Protein AF-A0A7X8QDV6-F1 (afdb_monomer)

pLDDT: mean 92.52, std 8.81, range [56.53, 98.62]

Mean predicted aligned error: 4.11 Å

Nearest PDB structures (foldseek):
  2qtr-assembly1_A  TM=9.132E-01  e=2.052E-20  Bacillus anthracis
  3e27-assembly1_B  TM=9.119E-01  e=2.186E-20  Bacillus anthracis
  1kaq-assembly1_D  TM=9.148E-01  e=1.995E-19  Bacillus subtilis
  5vir-assembly1_A-2  TM=9.221E-01  e=4.140E-18  Mycobacteroides abscessus ATCC 19977
  2h29-assembly1_B  TM=9.045E-01  e=2.834E-18  Staphylococcus aureus

Secondary structure (DSSP, 8-state):
--EEEEEEE--TT--HHHHHHHHHHHHHHT-SEEEEEE-SB-TTS----S--HHHHHHHHHHHHTT-TTEEE--TTTTS-SB--HHHHHHHHHHH-TT-EEEEEEETTTGGGGGGSTTHHHHHHH-EEEEEE-TTS-HHHHHHHHHHHHHHH---EEEEE-------HHHHHHHHHTT---BTTB-HHHHHHHHHHTTT--

Structure (mmCIF, N/CA/C/O backbone):
data_AF-A0A7X8QDV6-F1
#
_entry.id   AF-A0A7X8QDV6-F1
#
loop_
_atom_site.group_PDB
_atom_site.id
_atom_site.type_symbol
_atom_site.label_atom_id
_atom_site.label_alt_id
_atom_site.label_comp_id
_atom_site.label_asym_id
_atom_site.label_entity_id
_atom_site.label_seq_id
_atom_site.pdbx_PDB_ins_code
_atom_site.Cartn_x
_atom_site.Cartn_y
_atom_site.Cartn_z
_atom_site.occupancy
_atom_site.B_iso_or_equiv
_atom_site.auth_seq_id
_atom_site.auth_comp_id
_atom_site.auth_asym_id
_atom_site.auth_atom_id
_atom_site.pdbx_PDB_model_num
ATOM 1 N N . MET A 1 1 ? -1.354 -8.150 -21.649 1.00 67.75 1 MET A N 1
ATOM 2 C CA . MET A 1 1 ? -0.993 -8.719 -20.330 1.00 67.75 1 MET A CA 1
ATOM 3 C C . MET A 1 1 ? -1.771 -7.968 -19.269 1.00 67.75 1 MET A C 1
ATOM 5 O O . MET A 1 1 ? -1.999 -6.778 -19.462 1.00 67.75 1 MET A O 1
ATOM 9 N N . LYS A 1 2 ? -2.215 -8.651 -18.211 1.00 89.25 2 LYS A N 1
ATOM 10 C CA . LYS A 1 2 ? -2.949 -8.011 -17.113 1.00 89.25 2 LYS A CA 1
ATOM 11 C C . LYS A 1 2 ? -1.994 -7.138 -16.307 1.00 89.25 2 LYS A C 1
ATOM 13 O O . LYS A 1 2 ? -0.924 -7.622 -15.945 1.00 89.25 2 LYS A O 1
ATOM 18 N N . LYS A 1 3 ? -2.364 -5.885 -16.039 1.00 96.06 3 LYS A N 1
ATOM 19 C CA . LYS A 1 3 ? -1.608 -4.999 -15.143 1.00 96.06 3 LYS A CA 1
ATOM 20 C C . LYS A 1 3 ? -2.242 -5.018 -13.767 1.00 96.06 3 LYS A C 1
ATOM 22 O O . LYS A 1 3 ? -3.414 -4.669 -13.634 1.00 96.06 3 LYS A O 1
ATOM 27 N N . ILE A 1 4 ? -1.478 -5.426 -12.764 1.00 98.19 4 ILE A N 1
ATOM 28 C CA . ILE A 1 4 ? -1.972 -5.593 -11.400 1.00 98.19 4 ILE A CA 1
ATOM 29 C C . ILE A 1 4 ? -1.141 -4.718 -10.468 1.00 98.19 4 ILE A C 1
ATOM 31 O O . ILE A 1 4 ? 0.076 -4.873 -10.384 1.00 98.19 4 ILE A O 1
ATOM 35 N N . GLY A 1 5 ? -1.802 -3.803 -9.763 1.00 98.25 5 GLY A N 1
ATOM 36 C CA . GLY A 1 5 ? -1.183 -3.026 -8.694 1.00 98.25 5 GLY A CA 1
ATOM 37 C C . GLY A 1 5 ? -0.994 -3.870 -7.444 1.00 98.25 5 GLY A C 1
ATOM 38 O O . GLY A 1 5 ? -1.888 -4.621 -7.077 1.00 98.25 5 GLY A O 1
ATOM 39 N N . ILE A 1 6 ? 0.138 -3.727 -6.773 1.00 98.12 6 ILE A N 1
ATOM 40 C CA . ILE A 1 6 ? 0.402 -4.240 -5.434 1.00 98.12 6 ILE A CA 1
ATOM 41 C C . ILE A 1 6 ? 0.450 -3.029 -4.519 1.00 98.12 6 ILE A C 1
ATOM 43 O O . ILE A 1 6 ? 1.319 -2.175 -4.681 1.00 98.12 6 ILE A O 1
ATOM 47 N N . PHE A 1 7 ? -0.467 -2.963 -3.563 1.00 97.19 7 PHE A N 1
ATOM 48 C CA . PHE A 1 7 ? -0.490 -1.927 -2.548 1.00 97.19 7 PHE A CA 1
ATOM 49 C C . PHE A 1 7 ? -0.306 -2.564 -1.171 1.00 97.19 7 PHE A C 1
ATOM 51 O O . PHE A 1 7 ? -1.257 -3.004 -0.519 1.00 97.19 7 PHE A O 1
ATOM 58 N N . GLY A 1 8 ? 0.962 -2.677 -0.776 1.00 93.88 8 GLY A N 1
ATOM 59 C CA . GLY A 1 8 ? 1.360 -3.186 0.531 1.00 93.88 8 GLY A CA 1
ATOM 60 C C . GLY A 1 8 ? 1.293 -2.089 1.586 1.00 93.88 8 GLY A C 1
ATOM 61 O O . GLY A 1 8 ? 1.772 -0.976 1.367 1.00 93.88 8 GLY A O 1
ATOM 62 N N . GLY A 1 9 ? 0.722 -2.395 2.746 1.00 90.50 9 GLY A N 1
ATOM 63 C CA . GLY A 1 9 ? 0.600 -1.416 3.816 1.00 90.50 9 GLY A CA 1
ATOM 64 C C . GLY A 1 9 ? 0.237 -2.033 5.154 1.00 90.50 9 GLY A C 1
ATOM 65 O O . GLY A 1 9 ? -0.352 -3.105 5.237 1.00 90.50 9 GLY A O 1
ATOM 66 N N . SER A 1 10 ? 0.570 -1.325 6.232 1.00 89.75 10 SER A N 1
ATOM 67 C CA . SER A 1 10 ? 0.145 -1.738 7.570 1.00 89.75 10 SER A CA 1
ATOM 68 C C . SER A 1 10 ? -1.367 -1.577 7.745 1.00 89.75 10 SER A C 1
ATOM 70 O O . SER A 1 10 ? -1.959 -2.369 8.463 1.00 89.75 10 SER A O 1
ATOM 72 N N . PHE A 1 11 ? -1.993 -0.596 7.080 1.00 94.12 11 PHE A N 1
ATOM 73 C CA . PHE A 1 11 ? -3.447 -0.376 7.096 1.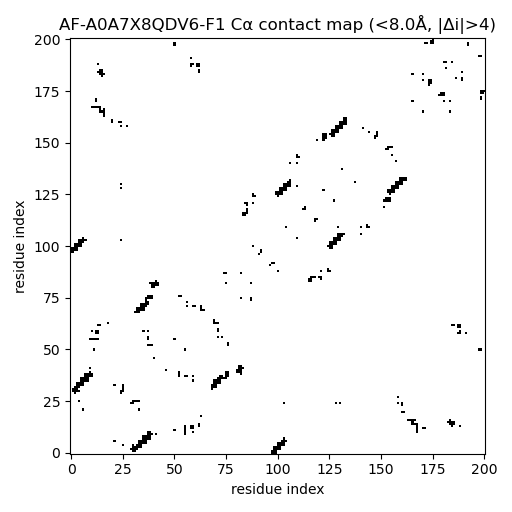00 94.12 11 PHE A CA 1
ATOM 74 C C . PHE A 1 11 ? -4.045 -0.414 8.512 1.00 94.12 11 PHE A C 1
ATOM 76 O O . PHE A 1 11 ? -4.899 -1.240 8.825 1.00 94.12 11 PHE A O 1
ATOM 83 N N . ASN A 1 12 ? -3.568 0.479 9.385 1.00 93.62 12 ASN A N 1
ATOM 84 C CA . ASN A 1 12 ? -3.836 0.411 10.821 1.00 93.62 12 ASN A CA 1
ATOM 85 C C . ASN A 1 12 ? -4.418 1.709 11.430 1.00 93.62 12 ASN A C 1
ATOM 87 O O . ASN A 1 12 ? -3.731 2.372 12.219 1.00 93.62 12 ASN A O 1
ATOM 91 N N . PRO A 1 13 ? -5.657 2.092 11.071 1.00 96.44 13 PRO A N 1
ATOM 92 C CA . PRO A 1 13 ? -6.554 1.389 10.147 1.00 96.44 13 PRO A CA 1
ATOM 93 C C . PRO A 1 13 ? -6.341 1.804 8.682 1.00 96.44 13 PRO A C 1
ATOM 95 O O . PRO A 1 13 ? -5.717 2.825 8.380 1.00 96.44 13 PRO A O 1
ATOM 98 N N . ILE A 1 14 ? -6.888 1.030 7.739 1.00 97.88 14 ILE A N 1
ATOM 99 C CA . ILE A 1 14 ? -7.123 1.546 6.385 1.00 97.88 14 ILE A CA 1
ATOM 100 C C . ILE A 1 14 ? -8.037 2.780 6.464 1.00 97.88 14 ILE A C 1
ATOM 102 O O . ILE A 1 14 ? -8.893 2.886 7.340 1.00 97.88 14 ILE A O 1
ATOM 106 N N . HIS A 1 15 ? -7.860 3.732 5.551 1.00 98.00 15 HIS A N 1
ATOM 107 C CA . HIS A 1 15 ? -8.565 5.012 5.589 1.00 98.00 15 HIS A CA 1
ATOM 108 C C . HIS A 1 15 ? -8.793 5.562 4.187 1.00 98.00 15 HIS A C 1
ATOM 110 O O . HIS A 1 15 ? -8.176 5.091 3.232 1.00 98.00 15 HIS A O 1
ATOM 116 N N . ILE A 1 16 ? -9.640 6.587 4.069 1.00 97.75 16 ILE A N 1
ATOM 117 C CA . ILE A 1 16 ? -10.052 7.169 2.784 1.00 97.75 16 ILE A CA 1
ATOM 118 C C . ILE A 1 16 ? -8.845 7.616 1.949 1.00 97.75 16 ILE A C 1
ATOM 120 O O . ILE A 1 16 ? -8.823 7.387 0.745 1.00 97.75 16 ILE A O 1
ATOM 124 N N . GLY A 1 17 ? -7.789 8.139 2.586 1.00 95.25 17 GLY A N 1
ATOM 125 C CA . GLY A 1 17 ? -6.544 8.472 1.882 1.00 95.25 17 GLY A CA 1
ATOM 126 C C . GLY A 1 17 ? -5.895 7.303 1.128 1.00 95.25 17 GLY A C 1
ATOM 127 O O . GLY A 1 17 ? -5.442 7.491 0.004 1.00 95.25 17 GLY A O 1
ATOM 128 N N . HIS A 1 18 ? -5.913 6.089 1.689 1.00 96.19 18 HIS A N 1
ATOM 129 C CA . HIS A 1 18 ? -5.422 4.898 0.991 1.00 96.19 18 HIS A CA 1
ATOM 130 C C . HIS A 1 18 ? -6.311 4.549 -0.210 1.00 96.19 18 HIS A C 1
ATOM 132 O O . HIS A 1 18 ? -5.801 4.198 -1.270 1.00 96.19 18 HIS A O 1
ATOM 138 N N . LEU A 1 19 ? -7.634 4.662 -0.052 1.00 97.31 19 LEU A N 1
ATOM 139 C CA . LEU A 1 19 ? -8.597 4.311 -1.098 1.00 97.31 19 LEU A CA 1
ATOM 140 C C . LEU A 1 19 ? -8.514 5.262 -2.292 1.00 97.31 19 LEU A C 1
ATOM 142 O O . LEU A 1 19 ? -8.466 4.800 -3.429 1.00 97.31 19 LEU A O 1
ATOM 146 N N . ILE A 1 20 ? -8.435 6.572 -2.039 1.00 95.81 20 ILE A N 1
ATOM 147 C CA . ILE A 1 20 ? -8.271 7.563 -3.108 1.00 95.81 20 ILE A CA 1
ATOM 148 C C . ILE A 1 20 ? -6.947 7.328 -3.838 1.00 95.81 20 ILE A C 1
ATOM 150 O O . ILE A 1 20 ? -6.932 7.303 -5.063 1.00 95.81 20 ILE A O 1
ATOM 154 N N . LEU A 1 21 ? -5.851 7.090 -3.107 1.00 94.62 21 LEU A N 1
ATOM 155 C CA . LEU A 1 21 ? -4.549 6.828 -3.721 1.00 94.62 21 LEU A CA 1
ATOM 156 C C . LEU A 1 21 ? -4.578 5.592 -4.628 1.00 94.62 21 LEU A C 1
ATOM 158 O O . LEU A 1 21 ? -4.112 5.639 -5.765 1.00 94.62 21 LEU A O 1
ATOM 162 N N . ALA A 1 22 ? -5.144 4.490 -4.135 1.00 96.38 22 ALA A N 1
ATOM 163 C CA . ALA A 1 22 ? -5.272 3.259 -4.902 1.00 96.38 22 ALA A CA 1
ATOM 164 C C . ALA A 1 22 ? -6.133 3.455 -6.157 1.00 96.38 22 ALA A C 1
ATOM 166 O O . ALA A 1 22 ? -5.779 2.945 -7.218 1.00 96.38 22 ALA A O 1
ATOM 167 N N . GLN A 1 23 ? -7.230 4.211 -6.049 1.00 96.75 23 GLN A N 1
ATOM 168 C CA . GLN A 1 23 ? -8.135 4.491 -7.164 1.00 96.75 23 GLN A CA 1
ATOM 169 C C . GLN A 1 23 ? -7.468 5.369 -8.226 1.00 96.75 23 GLN A C 1
ATOM 171 O O . GLN A 1 23 ? -7.580 5.092 -9.420 1.00 96.75 23 GLN A O 1
ATOM 176 N N . GLU A 1 24 ? -6.739 6.391 -7.788 1.00 95.00 24 GLU A N 1
ATOM 177 C CA . GLU A 1 24 ? -6.034 7.312 -8.671 1.00 95.00 24 GLU A CA 1
ATOM 178 C C . GLU A 1 24 ? -4.943 6.586 -9.460 1.00 95.00 24 GLU A C 1
ATOM 180 O O . GLU A 1 24 ? -4.880 6.664 -10.686 1.00 95.00 24 GLU A O 1
ATOM 185 N N . VAL A 1 25 ? -4.130 5.780 -8.773 1.00 95.12 25 VAL A N 1
ATOM 186 C CA . VAL A 1 25 ? -3.096 4.988 -9.441 1.00 95.12 25 VAL A CA 1
ATOM 187 C C . VAL A 1 25 ? -3.700 3.923 -10.354 1.00 95.12 25 VAL A C 1
ATOM 189 O O . VAL A 1 25 ? -3.187 3.703 -11.454 1.00 95.12 25 VAL A O 1
ATOM 192 N N . GLN A 1 26 ? -4.783 3.266 -9.929 1.00 97.06 26 GLN A N 1
ATOM 193 C CA . GLN A 1 26 ? -5.501 2.305 -10.765 1.00 97.06 26 GLN A CA 1
ATOM 194 C C . GLN A 1 26 ? -5.900 2.935 -12.100 1.00 97.06 26 GLN A C 1
ATOM 196 O O . GLN A 1 26 ? -5.655 2.328 -13.146 1.00 97.06 26 GLN A O 1
ATOM 201 N N . HIS A 1 27 ? -6.424 4.161 -12.064 1.00 95.75 27 HIS A N 1
ATOM 202 C CA . HIS A 1 27 ? -6.803 4.909 -13.253 1.00 95.75 27 HIS A CA 1
ATOM 203 C C . HIS A 1 27 ? -5.584 5.340 -14.086 1.00 95.75 27 HIS A C 1
ATOM 205 O O . HIS A 1 27 ? -5.456 4.924 -15.239 1.00 95.75 27 HIS A O 1
ATOM 211 N N . GLN A 1 28 ? -4.651 6.106 -13.508 1.00 95.38 28 GLN A N 1
ATOM 212 C CA . GLN A 1 28 ? -3.513 6.683 -14.240 1.00 95.38 28 GLN A CA 1
ATOM 213 C C . GLN A 1 28 ? -2.592 5.624 -14.862 1.00 95.38 28 GLN A C 1
ATOM 215 O O . GLN A 1 28 ? -2.076 5.799 -15.968 1.00 95.38 28 GLN A O 1
ATOM 220 N N . ALA A 1 29 ? -2.379 4.500 -14.174 1.00 95.31 29 ALA A N 1
ATOM 221 C CA . ALA A 1 29 ? -1.503 3.437 -14.660 1.00 95.31 29 ALA A CA 1
ATOM 222 C C . ALA A 1 29 ? -2.218 2.408 -15.557 1.00 95.31 29 ALA A C 1
ATOM 224 O O . ALA A 1 29 ? -1.550 1.545 -16.152 1.00 95.31 29 ALA A O 1
ATOM 225 N N . GLY A 1 30 ? -3.550 2.495 -15.668 1.00 96.06 30 GLY A N 1
ATOM 226 C CA . GLY A 1 30 ? -4.389 1.544 -16.395 1.00 96.06 30 GLY A CA 1
ATOM 227 C C . GLY A 1 30 ? -4.312 0.137 -15.801 1.00 96.06 30 GLY A C 1
ATOM 228 O O . GLY A 1 30 ? -4.046 -0.824 -16.527 1.00 96.06 30 GLY A O 1
ATOM 229 N N . LEU A 1 31 ? -4.454 0.024 -14.477 1.00 97.56 31 LEU A N 1
ATOM 230 C CA . LEU A 1 31 ? -4.429 -1.259 -13.770 1.00 97.56 31 LEU A CA 1
ATOM 231 C C . LEU A 1 31 ? -5.799 -1.936 -13.868 1.00 97.56 31 LEU A C 1
ATOM 233 O O . LEU A 1 31 ? -6.830 -1.301 -13.670 1.00 97.56 31 LEU A O 1
ATOM 237 N N . GLU A 1 32 ? -5.819 -3.242 -14.123 1.00 97.62 32 GLU A N 1
ATOM 238 C CA . GLU A 1 32 ? -7.056 -4.039 -14.119 1.00 97.62 32 GLU A CA 1
ATOM 239 C C . GLU A 1 32 ? -7.575 -4.214 -12.686 1.00 97.62 32 GLU A C 1
ATOM 241 O O . GLU A 1 32 ? -8.775 -4.081 -12.429 1.00 97.62 32 GLU A O 1
ATOM 246 N N . LYS A 1 33 ? -6.650 -4.494 -11.756 1.00 97.88 33 LYS A N 1
ATOM 247 C CA . LYS A 1 33 ? -6.909 -4.681 -10.325 1.00 97.88 33 LYS A CA 1
ATOM 248 C C . LYS A 1 33 ? -5.820 -4.038 -9.467 1.00 97.88 33 LYS A C 1
ATOM 250 O O . LYS A 1 33 ? -4.667 -3.949 -9.894 1.00 97.88 33 LYS A O 1
ATOM 255 N N . VAL A 1 34 ? -6.171 -3.684 -8.233 1.00 98.38 34 VAL A N 1
ATOM 256 C CA . VAL A 1 34 ? -5.227 -3.342 -7.158 1.00 98.38 34 VAL A CA 1
ATOM 257 C C . VAL A 1 34 ? -5.355 -4.367 -6.035 1.00 98.38 34 VAL A C 1
ATOM 259 O O . VAL A 1 34 ? -6.420 -4.528 -5.443 1.00 98.38 34 VAL A O 1
ATOM 262 N N . LEU A 1 35 ? -4.258 -5.064 -5.756 1.00 98.06 35 LEU A N 1
ATOM 263 C CA . LEU A 1 35 ? -4.112 -6.008 -4.659 1.00 98.06 35 LEU A CA 1
ATOM 264 C C . LEU A 1 35 ? -3.693 -5.263 -3.391 1.00 98.06 35 LEU A C 1
ATOM 266 O O . LEU A 1 35 ? -2.553 -4.815 -3.285 1.00 98.06 35 LEU A O 1
ATOM 270 N N . PHE A 1 36 ? -4.593 -5.175 -2.420 1.00 98.12 36 PHE A N 1
ATOM 271 C CA . PHE A 1 36 ? -4.291 -4.702 -1.075 1.00 98.12 36 PHE A CA 1
ATOM 272 C C . PHE A 1 36 ? -3.668 -5.839 -0.267 1.00 98.12 36 PHE A C 1
ATOM 274 O O . PHE A 1 36 ? -4.279 -6.899 -0.112 1.00 98.12 36 PHE A O 1
ATOM 281 N N . ILE A 1 37 ? -2.461 -5.618 0.255 1.00 95.81 37 ILE A N 1
ATOM 282 C CA . ILE A 1 37 ? -1.723 -6.611 1.045 1.00 95.81 37 ILE A CA 1
ATOM 283 C C . ILE A 1 37 ? -1.436 -6.031 2.437 1.00 95.81 37 ILE A C 1
ATOM 285 O O . ILE A 1 37 ? -0.480 -5.266 2.597 1.00 95.81 37 ILE A O 1
ATOM 289 N N . PRO A 1 38 ? -2.269 -6.343 3.447 1.00 93.12 38 PRO A N 1
ATOM 290 C CA . PRO A 1 38 ? -1.977 -6.009 4.834 1.00 93.12 38 PRO A CA 1
ATOM 291 C C . PRO A 1 38 ? -0.690 -6.701 5.290 1.00 93.12 38 PRO A C 1
ATOM 293 O O . PRO A 1 38 ? -0.610 -7.929 5.307 1.00 93.12 38 PRO A O 1
ATOM 296 N N . THR A 1 39 ? 0.314 -5.911 5.668 1.00 87.38 39 THR A N 1
ATOM 297 C CA . THR A 1 39 ? 1.625 -6.435 6.077 1.00 87.38 39 THR A CA 1
ATOM 298 C C . THR A 1 39 ? 1.535 -7.141 7.423 1.00 87.38 39 THR A C 1
ATOM 300 O O . THR A 1 39 ? 0.879 -6.603 8.320 1.00 87.38 39 THR A O 1
ATOM 303 N N . ASN A 1 40 ? 2.220 -8.273 7.612 1.00 78.75 40 ASN A N 1
ATOM 304 C CA . ASN A 1 40 ? 2.259 -8.976 8.899 1.00 78.75 40 ASN A CA 1
ATOM 305 C C . ASN 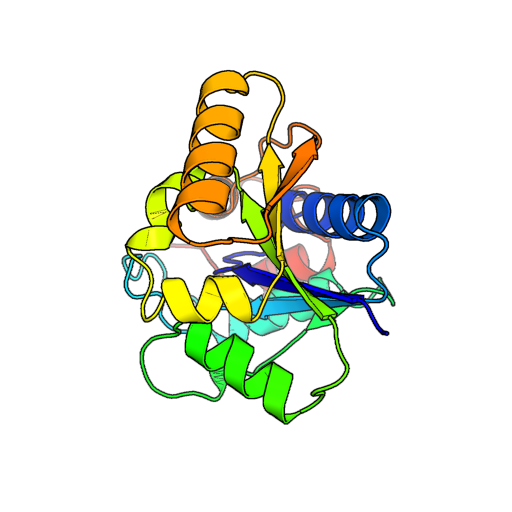A 1 40 ? 3.142 -8.220 9.912 1.00 78.75 40 ASN A C 1
ATOM 307 O O . ASN A 1 40 ? 2.641 -7.338 10.611 1.00 78.75 40 ASN A O 1
ATOM 311 N N . ASP A 1 41 ? 4.452 -8.487 9.899 1.00 70.94 41 ASP A N 1
ATOM 312 C CA . ASP A 1 41 ? 5.478 -7.749 10.640 1.00 70.94 41 ASP A CA 1
ATOM 313 C C . ASP A 1 41 ? 6.422 -7.069 9.634 1.00 70.94 41 ASP A C 1
ATOM 315 O O . ASP A 1 41 ? 7.098 -7.731 8.841 1.00 70.94 41 ASP A O 1
ATOM 319 N N . ASN A 1 42 ? 6.454 -5.731 9.646 1.00 66.12 42 ASN A N 1
ATOM 320 C CA . ASN A 1 42 ? 7.363 -4.949 8.808 1.00 66.12 42 ASN A CA 1
ATOM 321 C C . ASN A 1 42 ? 8.693 -4.757 9.560 1.00 66.12 42 ASN A C 1
ATOM 323 O O . ASN A 1 42 ? 8.694 -4.072 10.580 1.00 66.12 42 ASN A O 1
ATOM 327 N N . PRO A 1 43 ? 9.826 -5.288 9.065 1.00 59.72 43 PRO A N 1
ATOM 328 C CA . PRO A 1 43 ? 11.112 -5.221 9.766 1.00 59.72 43 PRO A CA 1
ATOM 329 C C . PRO A 1 43 ? 11.655 -3.792 9.943 1.00 59.72 43 PRO A C 1
ATOM 331 O O . PRO A 1 43 ? 12.561 -3.580 10.742 1.00 59.72 43 PRO A O 1
ATOM 334 N N . LEU A 1 44 ? 11.128 -2.815 9.196 1.00 60.91 44 LEU A N 1
ATOM 335 C CA . LEU A 1 44 ? 11.519 -1.405 9.263 1.00 60.91 44 LEU A CA 1
ATOM 336 C C . LEU A 1 44 ? 10.590 -0.556 10.148 1.00 60.91 44 LEU A C 1
ATOM 338 O O . LEU A 1 44 ? 10.804 0.651 10.248 1.00 60.91 44 LEU A O 1
ATOM 342 N N . LYS A 1 45 ? 9.552 -1.146 10.757 1.00 60.72 45 LYS A N 1
ATOM 343 C CA . LYS A 1 45 ? 8.624 -0.444 11.654 1.00 60.72 45 LYS A CA 1
ATOM 344 C C . LYS A 1 45 ? 8.585 -1.114 13.022 1.00 60.72 45 LYS A C 1
ATOM 346 O O . LYS A 1 45 ? 8.542 -2.336 13.119 1.00 60.72 45 LYS A O 1
ATOM 351 N N . GLU A 1 46 ? 8.545 -0.308 14.075 1.00 58.41 46 GLU A N 1
ATOM 352 C CA . GLU A 1 46 ? 8.265 -0.805 15.422 1.00 58.41 46 GLU A CA 1
ATOM 353 C C . GLU A 1 46 ? 6.815 -1.308 15.515 1.00 58.41 46 GLU A C 1
ATOM 355 O O . GLU A 1 46 ? 5.925 -0.833 14.798 1.00 58.41 46 GLU A O 1
ATOM 360 N N . LYS A 1 47 ? 6.571 -2.295 16.387 1.00 61.56 47 LYS A N 1
ATOM 361 C CA . LYS A 1 47 ? 5.215 -2.766 16.699 1.00 61.56 47 LYS A CA 1
ATOM 362 C C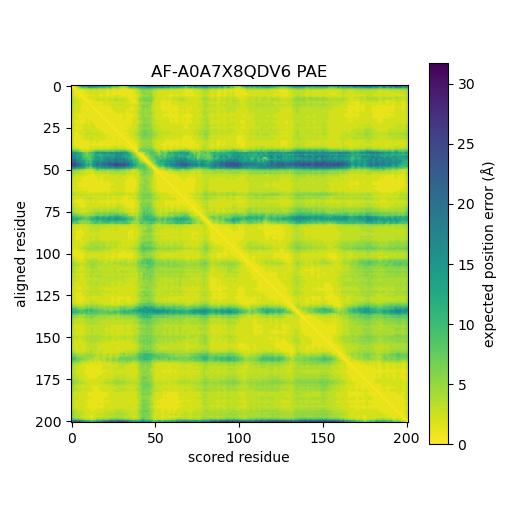 . LYS A 1 47 ? 4.493 -1.675 17.484 1.00 61.56 47 LYS A C 1
ATOM 364 O O . LYS A 1 47 ? 4.590 -1.605 18.701 1.00 61.56 47 LYS A O 1
ATOM 369 N N . ASP A 1 48 ? 3.815 -0.809 16.746 1.00 56.53 48 ASP A N 1
ATOM 370 C CA . ASP A 1 48 ? 3.255 0.433 17.280 1.00 56.53 48 ASP A CA 1
ATOM 371 C C . ASP A 1 48 ? 1.870 0.241 17.919 1.00 56.53 48 ASP A C 1
ATOM 373 O O . ASP A 1 48 ? 1.384 1.120 18.622 1.00 56.53 48 ASP A O 1
ATOM 377 N N . THR A 1 49 ? 1.190 -0.892 17.685 1.00 63.97 49 THR A N 1
ATOM 378 C CA . THR A 1 49 ? -0.161 -1.086 18.230 1.00 63.97 49 THR A CA 1
ATOM 379 C C . THR A 1 49 ? -0.515 -2.542 18.554 1.00 63.97 49 THR A C 1
ATOM 381 O O . THR A 1 49 ? 0.157 -3.481 18.116 1.00 63.97 49 THR A O 1
ATOM 384 N N . LYS A 1 50 ? -1.581 -2.719 19.350 1.00 77.81 50 LYS A N 1
ATOM 385 C CA . LYS A 1 50 ? -2.107 -4.021 19.796 1.00 77.81 50 LYS A CA 1
ATOM 386 C C . LYS A 1 50 ? -2.929 -4.746 18.730 1.00 77.81 50 LYS A C 1
ATOM 388 O O . LYS A 1 50 ? -3.150 -5.948 18.864 1.00 77.81 50 LYS A O 1
ATOM 393 N N . GLU A 1 51 ? -3.388 -4.040 17.699 1.00 85.44 51 GLU A N 1
ATOM 394 C CA . GLU A 1 51 ? -4.284 -4.608 16.697 1.00 85.44 51 GLU A CA 1
ATOM 395 C C . GLU A 1 51 ? -3.594 -5.719 15.910 1.00 85.44 51 GLU A C 1
ATOM 397 O O . GLU A 1 51 ? -2.522 -5.577 15.309 1.00 85.44 51 GLU A O 1
ATOM 402 N N . THR A 1 52 ? -4.271 -6.855 15.889 1.00 88.56 52 THR A N 1
ATOM 403 C CA . THR A 1 52 ? -3.831 -8.047 15.198 1.00 88.56 52 THR A CA 1
ATOM 404 C C . THR A 1 52 ? -3.848 -7.830 13.689 1.00 88.56 52 THR A C 1
ATOM 406 O O . THR A 1 52 ? -4.603 -7.040 13.118 1.00 88.56 52 THR A O 1
AT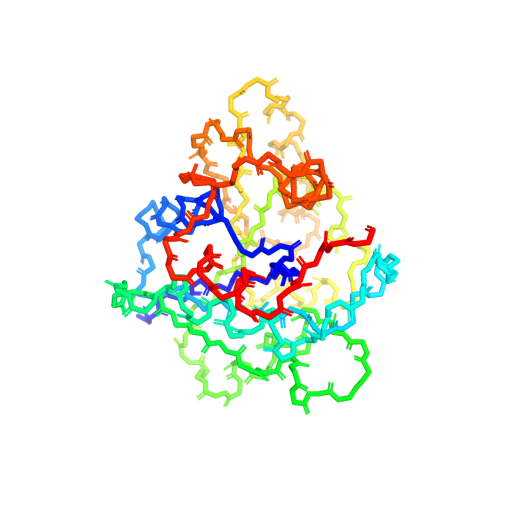OM 409 N N . VAL A 1 53 ? -3.024 -8.606 12.997 1.00 88.00 53 VAL A N 1
ATOM 410 C CA . VAL A 1 53 ? -2.992 -8.628 11.531 1.00 88.00 53 VAL A CA 1
ATOM 411 C C . VAL A 1 53 ? -4.362 -9.026 10.963 1.00 88.00 53 VAL A C 1
ATOM 413 O O . VAL A 1 53 ? -4.772 -8.501 9.932 1.00 88.00 53 VAL A O 1
ATOM 416 N N . ALA A 1 54 ? -5.097 -9.896 11.666 1.00 90.94 54 ALA A N 1
ATOM 417 C CA . ALA A 1 54 ? -6.451 -10.304 11.302 1.00 90.94 54 ALA A CA 1
ATOM 418 C C . ALA A 1 54 ? -7.450 -9.136 11.362 1.00 90.94 54 ALA A C 1
ATOM 420 O O . ALA A 1 54 ? -8.257 -8.978 10.450 1.00 90.94 54 ALA A O 1
ATOM 421 N N . GLU A 1 55 ? -7.369 -8.277 12.380 1.00 94.50 55 GLU A N 1
ATOM 422 C CA . GLU A 1 55 ? -8.215 -7.080 12.470 1.00 94.50 55 GLU A CA 1
ATOM 423 C C . GLU A 1 55 ? -7.900 -6.085 11.353 1.00 94.50 55 GLU A C 1
ATOM 425 O O . GLU A 1 55 ? -8.814 -5.560 10.717 1.00 94.50 55 GLU A O 1
ATOM 430 N N . ARG A 1 56 ? -6.613 -5.867 11.054 1.00 94.81 56 ARG A N 1
ATOM 431 C CA . ARG A 1 56 ? -6.183 -4.986 9.953 1.00 94.81 56 ARG A CA 1
ATOM 432 C C . ARG A 1 56 ? -6.611 -5.522 8.588 1.00 94.81 56 ARG A C 1
ATOM 434 O O . ARG A 1 56 ? -7.035 -4.749 7.725 1.00 94.81 56 ARG A O 1
ATOM 441 N N . TYR A 1 57 ? -6.554 -6.839 8.401 1.00 95.38 57 TYR A N 1
ATOM 442 C CA . TYR A 1 57 ? -7.088 -7.505 7.218 1.00 95.38 57 TYR A CA 1
ATOM 443 C C . TYR A 1 57 ? -8.591 -7.296 7.083 1.00 95.38 57 TYR A C 1
ATOM 445 O O . TYR A 1 57 ? -9.047 -6.875 6.024 1.00 95.38 57 TYR A O 1
ATOM 453 N N . GLU A 1 58 ? -9.355 -7.522 8.150 1.00 97.62 58 GLU A N 1
ATOM 454 C CA . GLU A 1 58 ? -10.808 -7.391 8.094 1.00 97.62 58 GLU A CA 1
ATOM 455 C C . GLU A 1 58 ? -11.239 -5.944 7.833 1.00 97.62 58 GLU A C 1
ATOM 457 O O . GLU A 1 58 ? -12.074 -5.702 6.963 1.00 97.62 58 GLU A O 1
ATOM 462 N N . MET A 1 59 ? -10.597 -4.961 8.475 1.00 98.19 59 MET A N 1
ATOM 463 C CA . MET A 1 59 ? -10.822 -3.547 8.154 1.00 98.19 59 MET A CA 1
ATOM 464 C C . MET A 1 59 ? -10.501 -3.238 6.687 1.00 98.19 59 MET A C 1
ATOM 466 O O . MET A 1 59 ? -11.264 -2.538 6.026 1.00 98.19 59 MET A O 1
ATOM 470 N N . THR A 1 60 ? -9.408 -3.787 6.152 1.00 98.31 60 THR A N 1
ATOM 471 C CA . THR A 1 60 ? -9.051 -3.632 4.733 1.00 98.31 60 THR A CA 1
ATOM 472 C C . THR A 1 60 ? -10.108 -4.246 3.820 1.00 98.31 60 THR A C 1
ATOM 474 O O . THR A 1 60 ? -10.525 -3.600 2.862 1.00 98.31 60 THR A O 1
ATOM 477 N N . ARG A 1 61 ? -10.602 -5.448 4.140 1.00 98.38 61 ARG A N 1
ATOM 478 C CA . ARG A 1 61 ? -11.632 -6.154 3.368 1.00 98.38 61 ARG A CA 1
ATOM 479 C C . ARG A 1 61 ? -12.928 -5.347 3.331 1.00 98.38 61 ARG A C 1
ATOM 481 O O . ARG A 1 61 ? -13.470 -5.114 2.256 1.00 98.38 61 ARG A O 1
ATOM 488 N N . LEU A 1 62 ? -13.378 -4.876 4.495 1.00 98.62 62 LEU A N 1
ATOM 489 C CA . LEU A 1 62 ? -14.575 -4.046 4.655 1.00 98.62 62 LEU A CA 1
ATOM 490 C C . LEU A 1 62 ? -14.468 -2.698 3.931 1.00 98.62 62 LEU A C 1
ATOM 492 O O . LEU A 1 62 ? -15.482 -2.140 3.517 1.00 98.62 62 LEU A O 1
ATOM 496 N N . ALA A 1 63 ? -13.260 -2.146 3.804 1.00 98.62 63 ALA A N 1
ATOM 497 C CA . ALA A 1 63 ? -13.041 -0.858 3.154 1.00 98.62 63 ALA A CA 1
ATOM 498 C C . ALA A 1 63 ? -13.112 -0.907 1.627 1.00 98.62 63 ALA A C 1
ATOM 500 O O . ALA A 1 63 ? -13.343 0.135 1.024 1.00 98.62 63 ALA A O 1
ATOM 501 N N . ILE A 1 64 ? -12.868 -2.073 1.021 1.00 98.44 64 ILE A N 1
ATOM 502 C CA . ILE A 1 64 ? -12.746 -2.212 -0.436 1.00 98.44 64 ILE A CA 1
ATOM 503 C C . ILE A 1 64 ? -13.853 -3.060 -1.071 1.00 98.44 64 ILE A C 1
ATOM 505 O O . ILE A 1 64 ? -13.863 -3.223 -2.285 1.00 98.44 64 ILE A O 1
ATOM 509 N N . GLU A 1 65 ? -14.757 -3.645 -0.279 1.00 97.25 65 GLU A N 1
ATOM 510 C CA . GLU A 1 65 ? -15.722 -4.642 -0.770 1.00 97.25 65 GLU A CA 1
ATOM 511 C C . GLU A 1 65 ? -16.761 -4.108 -1.768 1.00 97.25 65 GLU A C 1
ATOM 513 O O . GLU A 1 65 ? -17.404 -4.900 -2.452 1.00 97.25 65 GLU A O 1
ATOM 518 N N . ASP A 1 66 ? -16.932 -2.791 -1.861 1.00 96.12 66 ASP A N 1
ATOM 519 C CA . ASP A 1 66 ? -17.796 -2.125 -2.839 1.00 96.12 66 ASP A CA 1
ATOM 520 C C . ASP A 1 66 ? -17.062 -1.704 -4.124 1.00 96.12 66 ASP A C 1
ATOM 522 O O . ASP A 1 66 ? -17.695 -1.188 -5.045 1.00 96.12 66 ASP A O 1
ATOM 526 N N . ASN A 1 67 ? -15.753 -1.956 -4.225 1.00 98.00 67 ASN A N 1
ATOM 527 C CA . ASN A 1 67 ? -14.952 -1.650 -5.404 1.00 98.00 67 ASN A CA 1
ATOM 528 C C . ASN A 1 67 ? -14.491 -2.935 -6.100 1.00 98.00 67 ASN A C 1
ATOM 530 O O . ASN A 1 67 ? -13.582 -3.627 -5.642 1.00 98.00 67 ASN A O 1
ATOM 534 N N . GLU A 1 68 ? -15.072 -3.228 -7.264 1.00 97.12 68 GLU A N 1
ATOM 535 C CA . GLU A 1 68 ? -14.745 -4.439 -8.018 1.00 97.12 68 GLU A CA 1
ATOM 536 C C . GLU A 1 68 ? -13.285 -4.492 -8.486 1.00 97.12 68 GLU A C 1
ATOM 538 O O . GLU A 1 68 ? -12.760 -5.582 -8.717 1.00 97.12 68 GLU A O 1
ATOM 543 N N . ASN A 1 69 ? -12.602 -3.353 -8.636 1.00 98.06 69 ASN A N 1
ATOM 544 C CA . ASN A 1 69 ? -11.202 -3.302 -9.048 1.00 98.06 69 ASN A CA 1
ATOM 545 C C . ASN A 1 69 ? -10.230 -3.569 -7.896 1.00 98.06 69 ASN A C 1
ATOM 547 O O . ASN A 1 69 ? -9.042 -3.783 -8.148 1.00 98.06 69 ASN A O 1
ATOM 551 N N . PHE A 1 70 ? -10.696 -3.590 -6.650 1.00 98.50 70 PHE A N 1
ATOM 552 C CA . PHE A 1 70 ? -9.853 -3.814 -5.484 1.00 98.50 70 PHE A CA 1
ATOM 553 C C . PHE A 1 70 ? -10.004 -5.239 -4.964 1.00 98.50 70 PHE A C 1
ATOM 555 O O . PHE A 1 70 ? -11.092 -5.801 -4.890 1.00 98.50 70 PHE A O 1
ATOM 562 N N . VAL A 1 71 ? -8.874 -5.851 -4.624 1.00 97.94 71 VAL A N 1
ATOM 563 C CA . VAL A 1 71 ? -8.813 -7.242 -4.179 1.00 97.94 71 VAL A CA 1
ATOM 564 C C . VAL A 1 71 ? -7.921 -7.309 -2.954 1.00 97.94 71 VAL A C 1
ATOM 566 O O . VAL A 1 71 ? -6.806 -6.797 -2.973 1.00 97.94 71 VAL A O 1
ATOM 569 N N . ILE A 1 72 ? -8.389 -7.947 -1.886 1.00 97.62 72 ILE A N 1
ATOM 570 C CA . ILE A 1 72 ? -7.561 -8.179 -0.704 1.00 97.62 72 ILE A CA 1
ATOM 571 C C . ILE A 1 72 ? -6.745 -9.463 -0.861 1.00 97.62 72 ILE A C 1
ATOM 573 O O . ILE A 1 72 ? -7.201 -10.438 -1.456 1.00 97.62 72 ILE A O 1
ATOM 577 N N . SER A 1 73 ? -5.536 -9.468 -0.309 1.00 95.31 73 SER A N 1
ATOM 578 C CA . SER A 1 73 ? -4.653 -10.627 -0.267 1.00 95.31 73 SER A CA 1
ATOM 579 C C . SER A 1 73 ? -4.181 -10.899 1.157 1.00 95.31 73 SER A C 1
ATOM 581 O O . SER A 1 73 ? -3.666 -10.019 1.839 1.00 95.31 73 SER A O 1
ATOM 583 N N . ASP A 1 74 ? -4.307 -12.151 1.585 1.00 92.50 74 ASP A N 1
ATOM 584 C CA . ASP A 1 74 ? -3.816 -12.694 2.856 1.00 92.50 74 ASP A CA 1
ATOM 585 C C . ASP A 1 74 ? -2.412 -13.323 2.722 1.00 92.50 74 ASP A C 1
ATOM 587 O O . ASP A 1 74 ? -1.964 -14.064 3.600 1.00 92.50 74 ASP A O 1
ATOM 591 N N . LEU A 1 75 ? -1.700 -13.071 1.612 1.00 90.81 75 LEU A N 1
ATOM 592 C CA . LEU A 1 75 ? -0.403 -13.697 1.317 1.00 90.81 75 LEU A CA 1
ATOM 593 C C . LEU A 1 75 ? 0.643 -13.493 2.415 1.00 90.81 75 LEU A C 1
ATOM 595 O O . LEU A 1 75 ? 1.328 -14.452 2.761 1.00 90.81 75 LEU A O 1
ATOM 599 N N . GLU A 1 76 ? 0.767 -12.279 2.949 1.00 89.06 76 GLU A N 1
ATOM 600 C CA . GLU A 1 76 ? 1.751 -11.968 3.994 1.00 89.06 76 GLU A CA 1
ATOM 601 C C . GLU A 1 76 ? 1.295 -12.425 5.383 1.00 89.06 76 GLU A C 1
ATOM 603 O O . GLU A 1 76 ? 2.124 -12.737 6.228 1.00 89.06 76 GLU A O 1
ATOM 608 N N . ILE A 1 77 ? -0.016 -12.554 5.601 1.00 84.62 77 ILE A N 1
ATOM 609 C CA . ILE A 1 77 ? -0.600 -13.033 6.863 1.00 84.62 77 ILE A CA 1
ATOM 610 C C . ILE A 1 77 ? -0.330 -14.524 7.055 1.00 84.62 77 ILE A C 1
ATOM 612 O O . ILE A 1 77 ? -0.072 -14.987 8.162 1.00 84.62 77 ILE A O 1
ATOM 616 N N . ARG A 1 78 ? -0.376 -15.288 5.959 1.00 82.88 78 ARG A N 1
ATOM 617 C CA . ARG A 1 78 ? -0.120 -16.734 5.968 1.00 82.88 78 ARG A CA 1
ATOM 618 C C . ARG A 1 78 ? 1.364 -17.089 6.063 1.00 82.88 78 ARG A C 1
ATOM 620 O O . ARG A 1 78 ? 1.684 -18.267 6.213 1.00 82.88 78 ARG A O 1
ATOM 627 N N . GLN A 1 79 ? 2.264 -16.112 5.950 1.00 78.81 79 GLN A N 1
ATOM 628 C CA . GLN A 1 79 ? 3.703 -16.332 6.051 1.00 78.81 79 GLN A CA 1
ATOM 629 C C . GLN A 1 79 ? 4.190 -16.022 7.474 1.00 78.81 79 GLN A C 1
ATOM 631 O O . GLN A 1 79 ? 3.981 -14.911 7.966 1.00 78.81 79 GLN A O 1
ATOM 636 N N . PRO A 1 80 ? 4.836 -16.984 8.158 1.00 70.12 80 PRO A N 1
ATOM 637 C CA . PRO A 1 80 ? 5.450 -16.715 9.449 1.00 70.12 80 PRO A CA 1
ATOM 638 C C . PRO A 1 80 ? 6.685 -15.817 9.279 1.00 70.12 80 PRO A C 1
ATOM 640 O O . PRO A 1 80 ? 7.467 -16.000 8.347 1.00 70.12 80 PRO A O 1
ATOM 643 N N . GLY A 1 81 ? 6.894 -14.891 10.217 1.00 73.56 81 GLY A N 1
ATOM 644 C CA . GLY A 1 81 ? 8.059 -14.002 10.241 1.00 73.56 81 GLY A CA 1
ATOM 645 C C . GLY A 1 81 ? 7.845 -12.665 9.526 1.00 73.56 81 GLY A C 1
ATOM 646 O O . GLY A 1 81 ? 6.716 -12.205 9.356 1.00 73.56 81 GLY A O 1
ATOM 647 N N . PHE A 1 82 ? 8.953 -12.016 9.161 1.00 76.56 82 PHE A N 1
ATOM 648 C CA . PHE A 1 82 ? 8.939 -10.701 8.521 1.00 76.56 82 PHE A CA 1
ATOM 649 C C . PHE A 1 82 ? 8.398 -10.757 7.094 1.00 76.56 82 PHE A C 1
ATOM 651 O O . PHE A 1 82 ? 8.699 -11.674 6.330 1.00 76.56 82 PHE A O 1
ATOM 658 N N . SER A 1 83 ? 7.658 -9.718 6.715 1.00 83.12 83 SER A N 1
ATOM 659 C CA . SER A 1 83 ? 7.167 -9.542 5.354 1.00 83.12 83 SER A CA 1
ATOM 660 C C . SER A 1 83 ? 8.187 -8.771 4.514 1.00 83.12 83 SER A C 1
ATOM 662 O O . SER A 1 83 ? 8.403 -7.577 4.728 1.00 83.12 83 SER A O 1
ATOM 664 N N . TYR A 1 84 ? 8.814 -9.450 3.549 1.00 90.38 84 TYR A N 1
ATOM 665 C CA . TYR A 1 84 ? 9.685 -8.820 2.556 1.00 90.38 84 TYR A CA 1
ATOM 666 C C . TYR A 1 84 ? 8.981 -8.727 1.204 1.00 90.38 84 TYR A C 1
ATOM 668 O O . TYR A 1 84 ? 8.510 -9.731 0.668 1.00 90.38 84 TYR A O 1
ATOM 676 N N . THR A 1 85 ? 8.987 -7.536 0.601 1.00 93.75 85 THR A N 1
ATOM 677 C CA . THR A 1 85 ? 8.315 -7.288 -0.682 1.00 93.75 85 THR A CA 1
ATOM 678 C C . THR A 1 85 ? 8.775 -8.236 -1.792 1.00 93.75 85 THR A C 1
ATOM 680 O O . THR A 1 85 ? 7.948 -8.690 -2.582 1.00 93.75 85 THR A O 1
ATOM 683 N N . ILE A 1 86 ? 10.070 -8.576 -1.844 1.00 95.75 86 ILE A N 1
ATOM 684 C CA . ILE A 1 86 ? 10.606 -9.521 -2.834 1.00 95.75 86 ILE A CA 1
ATOM 685 C C . ILE A 1 86 ? 9.935 -10.898 -2.740 1.00 95.75 86 ILE A C 1
ATOM 687 O O . ILE A 1 86 ? 9.557 -11.469 -3.764 1.00 95.75 86 ILE A O 1
ATOM 691 N N . ASP A 1 87 ? 9.715 -11.404 -1.527 1.00 94.25 87 ASP A N 1
ATOM 692 C CA . ASP A 1 87 ? 9.129 -12.725 -1.298 1.00 94.25 87 ASP A CA 1
ATOM 693 C C . ASP A 1 87 ? 7.644 -12.724 -1.711 1.00 94.25 87 ASP A C 1
ATOM 695 O O . ASP A 1 87 ? 7.175 -13.639 -2.401 1.00 94.25 87 ASP A O 1
ATOM 699 N N . THR A 1 88 ? 6.922 -11.639 -1.405 1.00 94.56 88 THR A N 1
ATOM 700 C CA . THR A 1 88 ? 5.538 -11.414 -1.854 1.00 94.56 88 THR A CA 1
ATOM 701 C C . THR A 1 88 ? 5.437 -11.361 -3.380 1.00 94.56 88 THR A C 1
ATOM 703 O O . THR A 1 88 ? 4.603 -12.051 -3.974 1.00 94.56 88 THR A O 1
ATOM 706 N N . VAL A 1 89 ? 6.308 -10.596 -4.043 1.00 96.50 89 VAL A N 1
ATOM 707 C CA . VAL A 1 89 ? 6.323 -10.462 -5.509 1.00 96.50 89 VAL A CA 1
ATOM 708 C C . VAL A 1 89 ? 6.667 -11.786 -6.190 1.00 96.50 89 VAL A C 1
ATOM 710 O O . VAL A 1 89 ? 5.987 -12.168 -7.144 1.00 96.50 89 VAL A O 1
ATOM 713 N N . LYS A 1 90 ? 7.664 -12.528 -5.693 1.00 96.25 90 LYS A N 1
ATOM 714 C CA . LYS A 1 90 ? 8.009 -13.865 -6.207 1.00 96.25 90 LYS A CA 1
ATOM 715 C C . LYS A 1 90 ? 6.825 -14.820 -6.108 1.00 96.25 90 LYS A C 1
ATOM 717 O O . LYS A 1 90 ? 6.524 -15.539 -7.064 1.00 96.25 90 LYS A O 1
ATOM 722 N N . LYS A 1 91 ? 6.106 -14.800 -4.981 1.00 95.31 91 LYS A N 1
ATOM 723 C CA . LYS A 1 91 ? 4.918 -15.637 -4.799 1.00 95.31 91 LYS A CA 1
ATOM 724 C C . LYS A 1 91 ? 3.809 -15.257 -5.777 1.00 95.31 91 LYS A C 1
ATOM 726 O O . LYS A 1 91 ? 3.236 -16.146 -6.403 1.00 95.31 91 LYS A O 1
ATOM 731 N N . LEU A 1 92 ? 3.551 -13.966 -5.967 1.00 95.69 92 LEU A N 1
ATOM 732 C CA . LEU A 1 92 ? 2.577 -13.479 -6.945 1.00 95.69 92 LEU A CA 1
ATOM 733 C C . LEU A 1 92 ? 2.943 -13.900 -8.376 1.00 95.69 92 LEU A C 1
ATOM 735 O O . LEU A 1 92 ? 2.122 -14.508 -9.058 1.00 95.69 92 LEU A O 1
ATOM 739 N N . LYS A 1 93 ? 4.199 -13.701 -8.794 1.00 95.88 93 LYS A N 1
ATOM 740 C CA . LYS A 1 93 ? 4.715 -14.162 -10.095 1.00 95.88 93 LYS A CA 1
ATOM 741 C C . LYS A 1 93 ? 4.613 -15.678 -10.276 1.00 95.88 93 LYS A C 1
ATOM 743 O O . LYS A 1 93 ? 4.396 -16.126 -11.394 1.00 95.88 93 LYS A O 1
ATOM 748 N N . SER A 1 94 ? 4.738 -16.472 -9.210 1.00 95.81 94 SER A N 1
ATOM 749 C CA . SER A 1 94 ? 4.526 -17.925 -9.294 1.00 95.81 94 SER A CA 1
ATOM 750 C C . SER A 1 94 ? 3.059 -18.311 -9.535 1.00 95.81 94 SER A C 1
ATOM 752 O O . SER A 1 94 ? 2.796 -19.354 -10.127 1.00 95.81 94 SER A O 1
ATOM 754 N N . ILE A 1 95 ? 2.112 -17.475 -9.088 1.00 94.56 95 ILE A N 1
ATOM 755 C CA . ILE A 1 95 ? 0.666 -17.683 -9.258 1.00 94.56 95 ILE A CA 1
ATOM 756 C C . ILE A 1 95 ? 0.219 -17.237 -10.655 1.00 94.56 95 ILE A C 1
ATOM 758 O O . ILE A 1 95 ? -0.488 -17.980 -11.332 1.00 94.56 95 ILE A O 1
ATOM 762 N N . ASP A 1 96 ? 0.646 -16.053 -11.102 1.00 95.31 96 ASP A N 1
ATOM 763 C CA . ASP A 1 96 ? 0.406 -15.561 -12.463 1.00 95.31 96 ASP A CA 1
ATOM 764 C C . ASP A 1 96 ? 1.701 -15.010 -13.091 1.00 95.31 96 ASP A C 1
ATOM 766 O O . ASP A 1 96 ? 2.001 -13.814 -12.995 1.00 95.31 96 ASP A O 1
ATOM 770 N N . PRO A 1 97 ? 2.473 -15.863 -13.791 1.00 95.00 97 PRO A N 1
ATOM 771 C CA . PRO A 1 97 ? 3.713 -15.446 -14.444 1.00 95.00 97 PRO A CA 1
ATOM 772 C C . PRO A 1 97 ? 3.511 -14.426 -15.572 1.00 95.00 97 PRO A C 1
ATOM 774 O O . PRO A 1 97 ? 4.463 -13.753 -15.970 1.00 95.00 97 PRO A O 1
ATOM 777 N N . LYS A 1 98 ? 2.292 -14.320 -16.122 1.00 95.44 98 LYS A N 1
ATOM 778 C CA . LYS A 1 98 ? 1.968 -13.441 -17.257 1.00 95.44 98 LYS A CA 1
ATOM 779 C C . LYS A 1 98 ? 1.451 -12.073 -16.811 1.00 95.44 98 LYS A C 1
ATOM 781 O O . LYS A 1 98 ? 1.248 -11.205 -17.667 1.00 95.44 98 LYS A O 1
ATOM 786 N N . ALA A 1 99 ? 1.226 -11.869 -15.514 1.00 96.06 99 ALA A N 1
ATOM 787 C CA . ALA A 1 99 ? 0.849 -10.576 -14.971 1.00 96.06 99 ALA A CA 1
ATOM 788 C C . ALA A 1 99 ? 2.041 -9.606 -14.942 1.00 96.06 99 ALA A C 1
ATOM 790 O O . ALA A 1 99 ? 3.174 -9.940 -14.564 1.00 96.06 99 ALA A O 1
ATOM 791 N N . ASP A 1 100 ? 1.754 -8.369 -15.332 1.00 96.75 100 ASP A N 1
ATOM 792 C CA . ASP A 1 100 ? 2.639 -7.227 -15.164 1.00 96.75 100 ASP A CA 1
ATOM 793 C C . ASP A 1 100 ? 2.320 -6.567 -13.818 1.00 96.75 100 ASP A C 1
ATOM 795 O O . ASP A 1 100 ? 1.272 -5.937 -13.645 1.00 96.75 100 ASP A O 1
ATOM 799 N N . TYR A 1 101 ? 3.190 -6.789 -12.834 1.00 98.06 101 TYR A N 1
ATOM 800 C CA . TYR A 1 101 ? 2.984 -6.313 -11.472 1.00 98.06 101 TYR A CA 1
ATOM 801 C C . TYR A 1 101 ? 3.575 -4.918 -11.302 1.00 98.06 101 TYR A C 1
ATOM 803 O O . TYR A 1 101 ? 4.734 -4.669 -11.640 1.00 98.06 101 TYR A O 1
ATOM 811 N N . CYS A 1 102 ? 2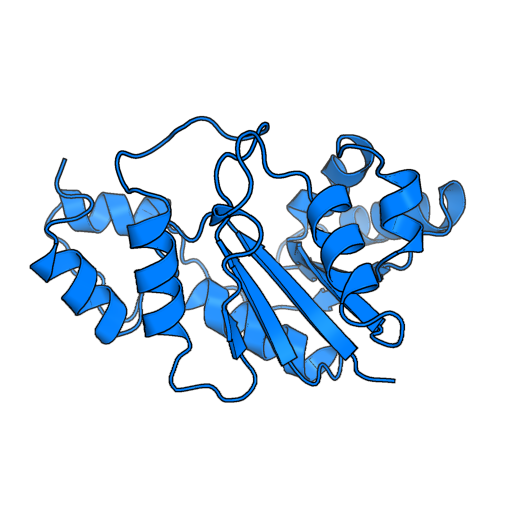.773 -4.020 -10.741 1.00 98.12 102 CYS A N 1
ATOM 812 C CA . CYS A 1 102 ? 3.176 -2.663 -10.422 1.00 98.12 102 CYS A CA 1
ATOM 813 C C . CYS A 1 102 ? 3.146 -2.458 -8.906 1.00 98.12 102 CYS A C 1
ATOM 815 O O . CYS A 1 102 ? 2.090 -2.625 -8.308 1.00 98.12 102 CYS A O 1
ATOM 817 N N . PHE A 1 103 ? 4.257 -2.097 -8.272 1.00 97.56 103 PHE A N 1
ATOM 818 C CA . PHE A 1 103 ? 4.289 -1.839 -6.832 1.00 97.56 103 PHE A CA 1
ATOM 819 C C . PHE A 1 103 ? 3.994 -0.366 -6.542 1.00 97.56 103 PHE A C 1
ATOM 821 O O . PHE A 1 103 ? 4.723 0.508 -7.006 1.00 97.56 103 PHE A O 1
ATOM 828 N N . LEU A 1 104 ? 2.925 -0.096 -5.795 1.00 96.50 104 LEU A N 1
ATOM 829 C CA . LEU A 1 104 ? 2.489 1.250 -5.429 1.00 96.50 104 LEU A CA 1
ATOM 830 C C . LEU A 1 104 ? 3.190 1.703 -4.152 1.00 96.50 104 LEU A C 1
ATOM 832 O O . LEU A 1 104 ? 3.122 1.021 -3.129 1.00 96.50 104 LEU A O 1
ATOM 836 N N . CYS A 1 105 ? 3.805 2.881 -4.189 1.00 92.00 105 CYS A N 1
ATOM 837 C CA . CYS A 1 105 ? 4.407 3.490 -3.011 1.00 92.00 105 CYS A CA 1
ATOM 838 C C . CYS A 1 105 ? 4.364 5.024 -3.045 1.00 92.00 105 CYS A C 1
ATOM 840 O O . CYS A 1 105 ? 4.191 5.643 -4.094 1.00 92.00 105 CYS A O 1
ATOM 842 N N . GLY A 1 106 ? 4.515 5.632 -1.867 1.00 89.12 106 GLY A N 1
ATOM 843 C CA . GLY A 1 106 ? 4.678 7.077 -1.727 1.00 89.12 106 GLY A CA 1
ATOM 844 C C . GLY A 1 106 ? 6.078 7.554 -2.119 1.00 89.12 106 GLY A C 1
ATOM 845 O O . GLY A 1 106 ? 7.026 6.770 -2.204 1.00 89.12 106 GLY A O 1
ATOM 846 N N . GLU A 1 107 ? 6.204 8.862 -2.333 1.00 88.69 107 GLU A N 1
ATOM 847 C CA . GLU A 1 107 ? 7.455 9.556 -2.668 1.00 88.69 107 GLU A CA 1
ATOM 848 C C . GLU A 1 107 ? 8.589 9.345 -1.651 1.00 88.69 107 GLU A C 1
ATOM 850 O O . GLU A 1 107 ? 9.758 9.408 -2.010 1.00 88.69 107 GLU A O 1
ATOM 855 N N . ASP A 1 108 ? 8.273 9.053 -0.391 1.00 87.25 108 ASP A N 1
ATOM 856 C CA . ASP A 1 108 ? 9.233 8.802 0.685 1.00 87.25 108 ASP A CA 1
ATOM 857 C C . ASP A 1 108 ? 9.903 7.422 0.587 1.00 87.25 108 ASP A C 1
ATOM 859 O O . ASP A 1 108 ? 11.035 7.234 1.047 1.00 87.25 108 ASP A O 1
ATOM 863 N N . ILE A 1 109 ? 9.219 6.455 -0.031 1.00 90.88 109 ILE A N 1
ATOM 864 C CA . ILE A 1 109 ? 9.696 5.076 -0.156 1.00 90.88 109 ILE A CA 1
ATOM 865 C C . ILE A 1 109 ? 10.834 4.969 -1.166 1.00 90.88 109 ILE A C 1
ATOM 867 O O . ILE A 1 109 ? 11.727 4.146 -0.969 1.00 90.88 109 ILE A O 1
ATOM 871 N N . ILE A 1 110 ? 10.850 5.806 -2.211 1.00 94.19 110 ILE A N 1
ATOM 872 C CA . ILE A 1 110 ? 11.856 5.719 -3.280 1.00 94.19 110 ILE A CA 1
ATOM 873 C C . ILE A 1 110 ? 13.291 5.812 -2.735 1.00 94.19 110 ILE A C 1
ATOM 875 O O . ILE A 1 110 ? 14.147 5.023 -3.122 1.00 94.19 110 ILE A O 1
ATOM 879 N N . PHE A 1 111 ? 13.514 6.684 -1.745 1.00 94.50 111 PHE A N 1
ATOM 880 C CA . PHE A 1 111 ? 14.811 6.921 -1.100 1.00 94.50 111 PHE A CA 1
ATOM 881 C C . PHE A 1 111 ? 15.246 5.783 -0.164 1.00 94.50 111 PHE A C 1
ATOM 883 O O . PHE A 1 111 ? 16.303 5.848 0.460 1.00 94.50 111 PHE A O 1
ATOM 890 N N . GLN A 1 112 ? 14.406 4.761 -0.004 1.00 94.25 112 GLN A N 1
ATOM 891 C CA . GLN A 1 112 ? 14.639 3.620 0.874 1.00 94.25 112 GLN A CA 1
ATOM 892 C C . GLN A 1 112 ? 14.686 2.296 0.106 1.00 94.25 112 GLN A C 1
ATOM 894 O O . GLN A 1 112 ? 14.961 1.270 0.725 1.00 94.25 112 GLN A O 1
ATOM 899 N N . LEU A 1 113 ? 14.439 2.292 -1.211 1.00 94.94 113 LEU A N 1
ATOM 900 C CA . LEU A 1 113 ? 14.316 1.058 -1.996 1.00 94.94 113 LEU A CA 1
ATOM 901 C C . LEU A 1 113 ? 15.596 0.215 -1.973 1.00 94.94 113 LEU A C 1
ATOM 903 O O . LEU A 1 113 ? 15.508 -0.995 -1.814 1.00 94.94 113 LEU A O 1
ATOM 907 N N . GLU A 1 114 ? 16.779 0.831 -2.013 1.00 96.25 114 GLU A N 1
ATOM 908 C CA . GLU A 1 114 ? 18.066 0.115 -1.911 1.00 96.25 114 GLU A CA 1
ATOM 909 C C . GLU A 1 114 ? 18.302 -0.537 -0.534 1.00 96.25 114 GLU A C 1
ATOM 911 O O . GLU A 1 114 ? 19.199 -1.359 -0.374 1.00 96.25 114 GLU A O 1
ATOM 916 N N . ARG A 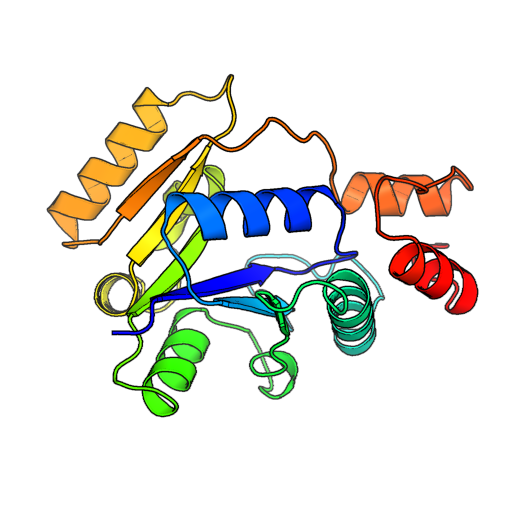1 115 ? 17.499 -0.200 0.485 1.00 95.25 115 ARG A N 1
ATOM 917 C CA . ARG A 1 115 ? 17.547 -0.855 1.805 1.00 95.25 115 ARG A CA 1
ATOM 918 C C . ARG A 1 115 ? 16.681 -2.111 1.861 1.00 95.25 115 ARG A C 1
ATOM 920 O O . ARG A 1 115 ? 16.698 -2.812 2.873 1.00 95.25 115 ARG A O 1
ATOM 927 N N . TRP A 1 116 ? 15.861 -2.360 0.842 1.00 94.62 116 TRP A N 1
ATOM 928 C CA . TRP A 1 116 ? 14.970 -3.510 0.823 1.00 94.62 116 TRP A CA 1
ATOM 929 C C . TRP A 1 116 ? 15.756 -4.775 0.491 1.00 94.62 116 TRP A C 1
ATOM 931 O O . TRP A 1 116 ? 16.728 -4.755 -0.262 1.00 94.62 116 TRP A O 1
ATOM 941 N N . LYS A 1 117 ? 15.322 -5.898 1.067 1.00 94.69 117 LYS A N 1
ATOM 942 C CA . LYS A 1 117 ? 15.893 -7.212 0.772 1.00 94.69 117 LYS A CA 1
ATOM 943 C C . LYS A 1 117 ? 15.795 -7.486 -0.733 1.00 94.69 117 LYS A C 1
ATOM 945 O O . LYS A 1 117 ? 14.708 -7.366 -1.298 1.00 94.69 117 LYS A O 1
ATOM 950 N N . ASP A 1 118 ? 16.920 -7.866 -1.335 1.00 96.94 118 ASP A N 1
ATOM 951 C CA . ASP A 1 118 ? 17.050 -8.231 -2.751 1.00 96.94 118 ASP A CA 1
ATOM 952 C C . ASP A 1 118 ? 16.471 -7.168 -3.710 1.00 96.94 118 ASP A C 1
ATOM 954 O O . ASP A 1 118 ? 15.792 -7.483 -4.690 1.00 96.94 118 ASP A O 1
ATOM 958 N N . PHE A 1 119 ? 16.708 -5.884 -3.412 1.00 97.31 119 PHE A N 1
ATOM 959 C CA . PHE A 1 119 ? 16.131 -4.762 -4.159 1.00 97.31 119 PHE A CA 1
ATOM 960 C C . PHE A 1 119 ? 16.463 -4.785 -5.662 1.00 97.31 119 PHE A C 1
ATOM 962 O O . PHE A 1 119 ? 15.606 -4.434 -6.472 1.00 97.31 119 PHE A O 1
ATOM 969 N N . GLU A 1 120 ? 17.665 -5.228 -6.047 1.00 97.81 120 GLU A N 1
ATOM 970 C CA . GLU A 1 120 ? 18.070 -5.331 -7.456 1.00 97.81 120 GLU A CA 1
ATOM 971 C C . GLU A 1 120 ? 17.175 -6.312 -8.215 1.00 97.81 120 GLU A C 1
ATOM 973 O O . GLU A 1 120 ? 16.680 -6.000 -9.296 1.00 97.81 120 GLU A O 1
ATOM 978 N N . GLU A 1 121 ? 16.895 -7.477 -7.623 1.00 98.00 121 GLU A N 1
ATOM 979 C CA . GLU A 1 121 ? 15.973 -8.452 -8.201 1.00 98.00 121 GLU A CA 1
ATOM 980 C C . GLU A 1 121 ? 14.544 -7.899 -8.225 1.00 98.00 121 GLU A C 1
ATOM 982 O O . GLU A 1 121 ? 13.831 -8.034 -9.222 1.00 98.00 121 GLU A O 1
ATOM 987 N N . LEU A 1 122 ? 14.128 -7.219 -7.154 1.00 97.94 122 LEU A N 1
ATOM 988 C CA . LEU A 1 122 ? 12.808 -6.603 -7.078 1.00 97.94 122 LEU A CA 1
ATOM 989 C C . LEU A 1 122 ? 12.586 -5.583 -8.208 1.00 97.94 122 LEU A C 1
ATOM 991 O O . LEU A 1 122 ? 11.516 -5.597 -8.820 1.00 97.94 122 LEU A O 1
ATOM 995 N N . PHE A 1 123 ? 13.587 -4.759 -8.540 1.00 97.88 123 PHE A N 1
ATOM 996 C CA . PHE A 1 123 ? 13.531 -3.813 -9.664 1.00 97.88 123 PHE A CA 1
ATOM 997 C C . PHE A 1 123 ? 13.275 -4.480 -11.019 1.00 97.88 123 PHE A C 1
ATOM 999 O O . PHE A 1 123 ? 12.667 -3.864 -11.896 1.00 97.88 123 PHE A O 1
ATOM 1006 N N . GLN A 1 124 ? 13.672 -5.743 -11.180 1.00 97.44 124 GLN A N 1
ATOM 1007 C CA . GLN A 1 124 ? 13.442 -6.502 -12.410 1.00 97.44 124 GLN A CA 1
ATOM 1008 C C . GLN A 1 124 ? 12.051 -7.142 -12.465 1.00 97.44 124 GLN A C 1
ATOM 1010 O O . GLN A 1 124 ? 11.500 -7.356 -13.551 1.00 97.44 124 GLN A O 1
ATOM 1015 N N . LEU A 1 125 ? 11.454 -7.428 -11.305 1.00 97.56 125 LEU A N 1
ATOM 1016 C CA . LEU A 1 125 ? 10.187 -8.153 -11.205 1.00 97.56 125 LEU A CA 1
ATOM 1017 C C . LEU A 1 125 ? 8.943 -7.261 -11.301 1.00 97.56 125 LEU A C 1
ATOM 1019 O O . LEU A 1 125 ? 7.885 -7.760 -11.708 1.00 97.56 125 LEU A O 1
ATOM 1023 N N . VAL A 1 126 ? 9.048 -5.977 -10.939 1.00 97.94 126 VAL A N 1
ATOM 1024 C CA . VAL A 1 126 ? 7.911 -5.042 -10.903 1.00 97.94 126 VAL A CA 1
ATOM 1025 C C . VAL A 1 126 ? 8.222 -3.695 -11.544 1.00 97.94 126 VAL A C 1
ATOM 1027 O O . VAL A 1 126 ? 9.370 -3.275 -11.646 1.00 97.94 126 VAL A O 1
ATOM 1030 N N . THR A 1 127 ? 7.166 -2.981 -11.930 1.00 98.06 127 THR A N 1
ATOM 1031 C CA . THR A 1 127 ? 7.235 -1.531 -12.152 1.00 98.06 127 THR A CA 1
ATOM 1032 C C . THR A 1 127 ? 6.871 -0.807 -10.861 1.00 98.06 127 THR A C 1
ATOM 1034 O O . THR A 1 127 ? 5.778 -0.995 -10.341 1.00 98.06 127 THR A O 1
ATOM 1037 N N . PHE A 1 128 ? 7.732 0.056 -10.344 1.00 98.06 128 PHE A N 1
ATOM 1038 C CA . PHE A 1 128 ? 7.383 0.937 -9.236 1.00 98.06 128 PHE A CA 1
ATOM 1039 C C . PHE A 1 128 ? 6.516 2.089 -9.737 1.00 98.06 128 PHE A C 1
ATOM 1041 O O . PHE A 1 128 ? 6.874 2.792 -10.684 1.00 98.06 128 PHE A O 1
ATOM 1048 N N . ILE A 1 129 ? 5.373 2.274 -9.090 1.00 97.62 129 ILE A N 1
ATOM 1049 C CA . ILE A 1 129 ? 4.519 3.440 -9.250 1.00 97.62 129 ILE A CA 1
ATOM 1050 C C . ILE A 1 129 ? 4.687 4.291 -7.999 1.00 97.62 129 ILE A C 1
ATOM 1052 O O . ILE A 1 129 ? 4.177 3.947 -6.933 1.00 97.62 129 ILE A O 1
ATOM 1056 N N . VAL A 1 130 ? 5.418 5.389 -8.151 1.00 95.62 130 VAL A N 1
ATOM 1057 C CA . VAL A 1 130 ? 5.707 6.332 -7.077 1.00 95.62 130 VAL A CA 1
ATOM 1058 C C . VAL A 1 130 ? 4.738 7.495 -7.184 1.00 95.62 130 VAL A C 1
ATOM 1060 O O . VAL A 1 130 ? 4.709 8.203 -8.190 1.00 95.62 130 VAL A O 1
ATOM 1063 N N . THR A 1 131 ? 3.929 7.691 -6.156 1.00 93.00 131 THR A N 1
ATOM 1064 C CA . THR A 1 131 ? 2.989 8.809 -6.103 1.00 93.00 131 THR A CA 1
ATOM 1065 C C . THR A 1 131 ? 3.579 9.959 -5.315 1.00 93.00 131 THR A C 1
ATOM 1067 O O . THR A 1 131 ? 4.084 9.727 -4.213 1.00 93.00 131 THR A O 1
AT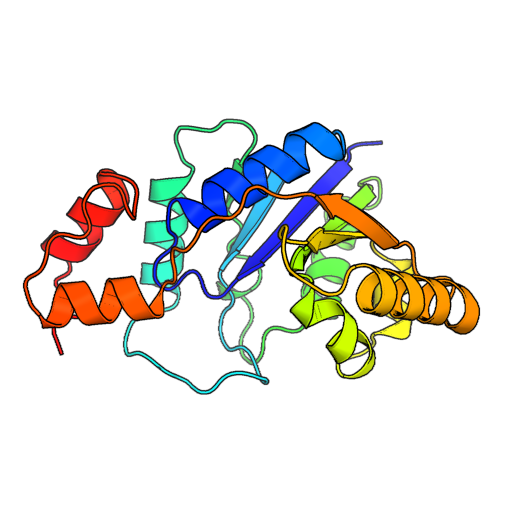OM 1070 N N . TYR A 1 132 ? 3.458 11.176 -5.836 1.00 91.12 132 TYR A N 1
ATOM 1071 C CA . TYR A 1 132 ? 3.891 12.379 -5.135 1.00 91.12 132 TYR A CA 1
ATOM 1072 C C . TYR A 1 132 ? 2.738 13.330 -4.850 1.00 91.12 132 TYR A C 1
ATOM 1074 O O . TYR A 1 132 ? 1.715 13.315 -5.539 1.00 91.12 132 TYR A O 1
ATOM 1082 N N . ARG A 1 133 ? 2.917 14.158 -3.824 1.00 85.06 133 ARG A N 1
ATOM 1083 C CA . ARG A 1 133 ? 1.944 15.173 -3.416 1.00 85.06 133 ARG A CA 1
ATOM 1084 C C . ARG A 1 133 ? 2.399 16.564 -3.870 1.00 85.06 133 ARG A C 1
ATOM 1086 O O . ARG A 1 133 ? 3.581 16.895 -3.734 1.00 85.06 133 ARG A O 1
ATOM 1093 N N . PRO A 1 134 ? 1.483 17.428 -4.341 1.00 79.50 134 PRO A N 1
ATOM 1094 C CA . PRO A 1 134 ? 1.795 18.833 -4.577 1.00 79.50 134 PRO A CA 1
ATOM 1095 C C . PRO A 1 134 ? 2.392 19.492 -3.324 1.00 79.50 134 PRO A C 1
ATOM 1097 O O . PRO A 1 134 ? 1.860 19.343 -2.224 1.00 79.50 134 PRO A O 1
ATOM 1100 N N . GLY A 1 135 ? 3.504 20.214 -3.491 1.00 75.94 135 GLY A N 1
ATOM 1101 C CA . GLY A 1 135 ? 4.238 20.866 -2.397 1.00 75.94 135 GLY A CA 1
ATOM 1102 C C . GLY A 1 135 ? 5.517 20.148 -1.948 1.00 75.94 135 GLY A C 1
ATOM 1103 O O . GLY A 1 135 ? 6.287 20.730 -1.188 1.00 75.94 135 GLY A O 1
ATOM 1104 N N . TYR A 1 136 ? 5.783 18.936 -2.442 1.00 76.12 136 TYR A N 1
ATOM 1105 C CA . TYR A 1 136 ? 7.061 18.243 -2.245 1.00 76.12 136 TYR A CA 1
ATOM 1106 C C . TYR A 1 136 ? 8.094 18.613 -3.318 1.00 76.12 136 TYR A C 1
ATOM 1108 O O . TYR A 1 136 ? 7.754 19.087 -4.404 1.00 76.12 136 TYR A O 1
ATOM 1116 N N . ASP A 1 137 ? 9.377 18.387 -3.015 1.00 86.62 137 ASP A N 1
ATOM 1117 C CA . ASP A 1 137 ? 10.484 18.614 -3.950 1.00 86.62 137 ASP A CA 1
ATOM 1118 C C . ASP A 1 137 ? 10.475 17.561 -5.072 1.00 86.62 137 ASP A C 1
ATOM 1120 O O . ASP A 1 137 ? 11.172 16.541 -5.028 1.00 86.62 137 ASP A O 1
ATOM 1124 N N . PHE A 1 138 ? 9.657 17.824 -6.094 1.00 90.12 138 PHE A N 1
ATOM 1125 C CA . PHE A 1 138 ? 9.529 16.977 -7.276 1.00 90.12 138 PHE A CA 1
ATOM 1126 C C . PHE A 1 138 ? 10.871 16.776 -7.987 1.00 90.12 138 PHE A C 1
ATOM 1128 O O . PHE A 1 138 ? 11.143 15.691 -8.491 1.00 90.12 138 PHE A O 1
ATOM 1135 N N . LYS A 1 139 ? 11.754 17.784 -7.978 1.00 92.06 139 LYS A N 1
ATOM 1136 C CA . LYS A 1 139 ? 13.064 17.687 -8.629 1.00 92.06 139 LYS A CA 1
ATOM 1137 C C . LYS A 1 139 ? 13.950 16.662 -7.927 1.00 92.06 139 LYS A C 1
ATOM 1139 O O . LYS A 1 139 ? 14.638 15.885 -8.591 1.00 92.06 139 LYS A O 1
ATOM 1144 N N . LYS A 1 140 ? 13.925 16.628 -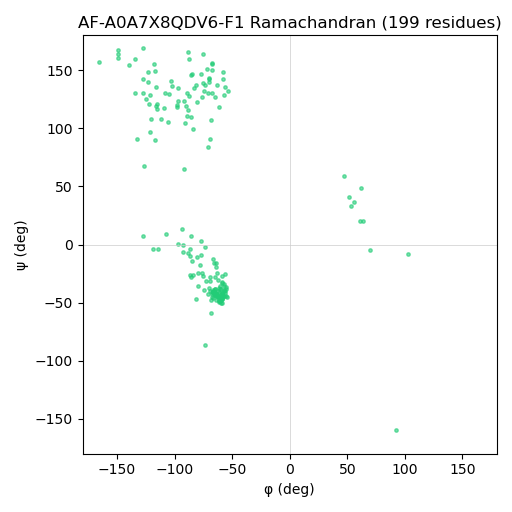6.592 1.00 93.81 140 LYS A N 1
ATOM 1145 C CA . LYS A 1 140 ? 14.635 15.608 -5.811 1.00 93.81 140 LYS A CA 1
ATOM 1146 C C . LYS A 1 140 ? 14.091 14.205 -6.088 1.00 93.81 140 LYS A C 1
ATOM 1148 O O . LYS A 1 140 ? 14.880 13.284 -6.288 1.00 93.81 140 LYS A O 1
ATOM 1153 N N . LEU A 1 141 ? 12.767 14.054 -6.133 1.00 94.44 141 LEU A N 1
ATOM 1154 C CA . LEU A 1 141 ? 12.112 12.790 -6.473 1.00 94.44 141 LEU A CA 1
ATOM 1155 C C . LEU A 1 141 ? 12.494 12.308 -7.883 1.00 94.44 141 LEU A C 1
ATOM 1157 O O . LEU A 1 141 ? 12.887 11.157 -8.063 1.00 94.44 141 LEU A O 1
ATOM 1161 N N . GLU A 1 142 ? 12.419 13.194 -8.876 1.00 95.44 142 GLU A N 1
ATOM 1162 C CA . GLU A 1 142 ? 12.773 12.894 -10.264 1.00 95.44 142 GLU A CA 1
ATOM 1163 C C . GLU A 1 142 ? 14.248 12.496 -10.393 1.00 95.44 142 GLU A C 1
ATOM 1165 O O . GLU A 1 142 ? 14.562 11.493 -11.035 1.00 95.44 142 GLU A O 1
ATOM 1170 N N . THR A 1 143 ? 15.144 13.230 -9.728 1.00 96.88 143 THR A N 1
ATOM 1171 C CA . THR A 1 143 ? 16.585 12.935 -9.718 1.00 96.88 143 THR A CA 1
ATOM 1172 C C . THR A 1 143 ? 16.855 11.531 -9.181 1.00 96.88 143 THR A C 1
ATOM 1174 O O . THR A 1 143 ? 17.616 10.775 -9.784 1.00 96.88 143 THR A O 1
ATOM 1177 N N . GLU A 1 144 ? 16.200 11.152 -8.082 1.00 97.00 144 GLU A N 1
ATOM 1178 C CA . GLU A 1 144 ? 16.370 9.824 -7.496 1.00 97.00 144 GLU A CA 1
ATOM 1179 C C . GLU A 1 144 ? 15.802 8.716 -8.390 1.00 97.00 144 GLU A C 1
ATOM 1181 O O . GLU A 1 144 ? 16.448 7.689 -8.602 1.00 97.00 144 GLU A O 1
ATOM 1186 N N . ALA A 1 145 ? 14.636 8.936 -9.003 1.00 97.31 145 ALA A N 1
ATOM 1187 C CA . ALA A 1 145 ? 14.071 7.987 -9.956 1.00 97.31 145 ALA A CA 1
ATOM 1188 C C . ALA A 1 145 ? 14.973 7.788 -11.185 1.00 97.31 145 ALA A C 1
ATOM 1190 O O . ALA A 1 145 ? 15.122 6.661 -11.661 1.00 97.31 145 ALA A O 1
ATOM 1191 N N . VAL A 1 146 ? 15.589 8.859 -11.700 1.00 98.00 146 VAL A N 1
ATOM 1192 C CA . VAL A 1 146 ? 16.571 8.783 -12.793 1.00 98.00 146 VAL A CA 1
ATOM 1193 C C . VAL A 1 146 ? 17.815 8.013 -12.352 1.00 98.00 146 VAL A C 1
ATOM 1195 O O . VAL A 1 146 ? 18.277 7.151 -13.099 1.00 98.00 146 VAL A O 1
ATOM 1198 N N . ARG A 1 147 ? 18.319 8.255 -11.135 1.00 98.12 147 ARG A N 1
ATOM 1199 C CA . ARG A 1 147 ? 19.474 7.531 -10.587 1.00 98.12 147 ARG A CA 1
ATOM 1200 C C . ARG A 1 147 ? 19.212 6.026 -10.521 1.00 98.12 147 ARG A C 1
ATOM 1202 O O . ARG A 1 147 ? 20.015 5.249 -11.030 1.00 98.12 147 ARG A O 1
ATOM 1209 N N . LEU A 1 148 ? 18.078 5.613 -9.952 1.00 98.00 148 LEU A N 1
ATOM 1210 C CA . LEU A 1 148 ? 17.720 4.196 -9.828 1.00 98.00 148 LEU A CA 1
ATOM 1211 C C . LEU A 1 148 ? 17.502 3.527 -11.196 1.00 98.00 148 LEU A C 1
ATOM 1213 O O . LEU A 1 148 ? 17.932 2.391 -11.397 1.00 98.00 148 LEU A O 1
ATOM 1217 N N . LYS A 1 149 ? 16.900 4.240 -12.160 1.00 97.75 149 LYS A N 1
ATOM 1218 C CA . LYS A 1 149 ? 16.781 3.783 -13.557 1.00 97.75 149 LYS A CA 1
ATOM 1219 C C . LYS A 1 149 ? 18.145 3.526 -14.193 1.00 97.75 149 LYS A C 1
ATOM 1221 O O . LYS A 1 149 ? 18.320 2.515 -14.857 1.00 97.75 149 LYS A O 1
ATOM 1226 N N . GLN A 1 150 ? 19.102 4.433 -14.007 1.00 97.94 150 GLN A N 1
ATOM 1227 C CA . GLN A 1 150 ? 20.421 4.336 -14.636 1.00 97.94 150 GLN A CA 1
ATOM 1228 C C . GLN A 1 150 ? 21.314 3.272 -13.995 1.00 97.94 150 GLN A C 1
ATOM 1230 O O . GLN A 1 150 ? 22.038 2.586 -14.709 1.00 97.94 150 GLN A O 1
ATOM 1235 N N . LEU A 1 151 ? 21.280 3.145 -12.666 1.00 97.81 151 LEU A N 1
ATOM 1236 C CA . LEU A 1 151 ? 22.153 2.218 -11.946 1.00 97.81 151 LEU A CA 1
ATOM 1237 C C . LEU A 1 151 ? 21.652 0.772 -11.983 1.00 97.81 151 LEU A C 1
ATOM 1239 O O . LEU A 1 151 ? 22.471 -0.139 -12.055 1.00 97.81 151 LEU A O 1
ATOM 1243 N N . TYR A 1 152 ? 20.332 0.564 -11.949 1.00 97.88 152 TYR A N 1
ATOM 1244 C CA . TYR A 1 152 ? 19.748 -0.767 -11.741 1.00 97.88 152 TYR A CA 1
ATOM 1245 C C . TYR A 1 152 ? 18.715 -1.177 -12.795 1.00 97.88 152 TYR A C 1
ATOM 1247 O O . TYR A 1 152 ? 18.028 -2.178 -12.605 1.00 97.88 152 TYR A O 1
ATOM 1255 N N . ASP A 1 153 ? 18.547 -0.398 -13.869 1.00 97.19 153 ASP A N 1
ATOM 1256 C CA . ASP A 1 153 ? 17.488 -0.597 -14.874 1.00 97.19 153 ASP A CA 1
ATOM 1257 C C . ASP A 1 153 ? 16.078 -0.671 -14.247 1.00 97.19 153 ASP A C 1
ATOM 1259 O O . ASP A 1 153 ? 15.185 -1.401 -14.684 1.00 97.19 153 ASP A O 1
ATOM 1263 N N . ALA A 1 154 ? 15.871 0.073 -13.153 1.00 97.62 154 ALA A N 1
ATOM 1264 C CA . ALA A 1 154 ? 14.622 0.047 -12.408 1.00 97.62 154 ALA A CA 1
ATOM 1265 C C . ALA A 1 154 ? 13.469 0.653 -13.222 1.00 97.62 154 ALA A C 1
ATOM 1267 O O . ALA A 1 154 ? 13.538 1.784 -13.707 1.00 97.62 154 ALA A O 1
ATOM 1268 N N . LYS A 1 155 ? 12.337 -0.048 -13.308 1.00 97.88 155 LYS A N 1
ATOM 1269 C CA . LYS A 1 155 ? 11.133 0.465 -13.979 1.00 97.88 155 LYS A CA 1
ATOM 1270 C C . LYS A 1 155 ? 10.343 1.344 -13.018 1.00 97.88 155 LYS A C 1
ATOM 1272 O O . LYS A 1 155 ? 9.593 0.830 -12.200 1.00 97.88 155 LYS A O 1
ATOM 1277 N N . ILE A 1 156 ? 10.487 2.666 -13.120 1.00 97.94 156 ILE A N 1
ATOM 1278 C CA . ILE A 1 156 ? 9.811 3.623 -12.223 1.00 97.94 156 ILE A CA 1
ATOM 1279 C C . ILE A 1 156 ? 8.920 4.587 -13.016 1.00 97.94 156 ILE A C 1
ATOM 1281 O O . ILE A 1 156 ? 9.374 5.236 -13.967 1.00 97.94 156 ILE A O 1
ATOM 1285 N N . LYS A 1 157 ? 7.662 4.714 -12.595 1.00 96.81 157 LYS A N 1
ATOM 1286 C CA . LYS A 1 157 ? 6.699 5.721 -13.056 1.00 96.81 157 LYS A CA 1
ATOM 1287 C C . LYS A 1 157 ? 6.325 6.624 -11.892 1.00 96.81 157 LYS A C 1
ATOM 1289 O O . LYS A 1 157 ? 6.072 6.124 -10.801 1.00 96.81 157 LYS A O 1
ATOM 1294 N N . ILE A 1 158 ? 6.294 7.927 -12.140 1.00 95.94 158 ILE A N 1
ATOM 1295 C CA . ILE A 1 158 ? 5.901 8.924 -11.147 1.00 95.94 158 ILE A CA 1
ATOM 1296 C C . ILE A 1 158 ? 4.528 9.461 -11.541 1.00 95.94 158 ILE A C 1
ATOM 1298 O O . ILE A 1 158 ? 4.337 9.828 -12.700 1.00 95.94 158 ILE A O 1
ATOM 1302 N N . PHE A 1 159 ? 3.600 9.496 -10.590 1.00 94.50 159 PHE A N 1
ATOM 1303 C CA . PHE A 1 159 ? 2.263 10.052 -10.776 1.00 94.50 159 PHE A CA 1
ATOM 1304 C C . PHE A 1 159 ? 1.949 11.081 -9.703 1.00 94.50 159 PHE A C 1
ATOM 1306 O O . PHE A 1 159 ? 2.312 10.913 -8.538 1.00 94.50 159 PHE A O 1
ATOM 1313 N N . GLU A 1 160 ? 1.254 12.138 -10.101 1.00 91.94 160 GLU A N 1
ATOM 1314 C CA . GLU A 1 160 ? 0.699 13.092 -9.151 1.00 91.94 160 GLU A CA 1
ATOM 1315 C C . GLU A 1 160 ? -0.518 12.466 -8.474 1.00 91.94 160 GLU A C 1
ATOM 1317 O O . GLU A 1 160 ? -1.385 11.907 -9.146 1.00 91.94 160 GLU A O 1
ATOM 1322 N N . ALA A 1 161 ? -0.579 12.552 -7.150 1.00 88.12 161 ALA A N 1
ATOM 1323 C CA . ALA A 1 161 ? -1.733 12.141 -6.368 1.00 88.12 161 ALA A CA 1
ATOM 1324 C C . ALA A 1 161 ? -2.332 13.351 -5.635 1.00 88.12 161 ALA A C 1
ATOM 1326 O O . ALA A 1 161 ? -1.601 14.267 -5.245 1.00 88.12 161 ALA A O 1
ATOM 1327 N N . PRO A 1 162 ? -3.655 13.362 -5.397 1.00 86.38 162 PRO A N 1
ATOM 1328 C CA . PRO A 1 162 ? -4.292 14.433 -4.642 1.00 86.38 162 PRO A CA 1
ATOM 1329 C C . PRO A 1 162 ? -3.690 14.556 -3.237 1.00 86.38 162 PRO A C 1
ATOM 1331 O O . PRO A 1 162 ? -3.393 13.558 -2.571 1.00 86.38 162 PRO A O 1
ATOM 1334 N N . LEU A 1 163 ? -3.545 15.796 -2.761 1.00 85.00 163 LEU A N 1
ATOM 1335 C CA . LEU A 1 163 ? -3.096 16.061 -1.398 1.00 85.00 163 LEU A CA 1
ATOM 1336 C C . LEU A 1 163 ? -4.184 15.627 -0.408 1.00 85.00 163 LEU A C 1
ATOM 1338 O O . LEU A 1 163 ? -5.216 16.282 -0.271 1.00 85.00 163 LEU A O 1
ATOM 1342 N N . ILE A 1 164 ? -3.936 14.518 0.289 1.00 86.62 164 ILE A N 1
ATOM 1343 C CA . ILE A 1 164 ? -4.832 13.984 1.314 1.00 86.62 164 ILE A CA 1
ATOM 1344 C C . ILE A 1 164 ? -4.081 13.926 2.634 1.00 86.62 164 ILE A C 1
ATOM 1346 O O . ILE A 1 164 ? -3.211 13.076 2.840 1.00 86.62 164 ILE A O 1
ATOM 1350 N N . ASP A 1 165 ? -4.453 14.820 3.542 1.00 88.62 165 ASP A N 1
ATOM 1351 C CA . ASP A 1 165 ? -3.876 14.894 4.879 1.00 88.62 165 ASP A CA 1
ATOM 1352 C C . ASP A 1 165 ? -4.685 14.046 5.873 1.00 88.62 165 ASP A C 1
ATOM 1354 O O . ASP A 1 165 ? -5.372 14.533 6.770 1.00 88.62 165 ASP A O 1
ATOM 1358 N N . ILE A 1 166 ? -4.673 12.732 5.635 1.00 92.88 166 ILE A N 1
ATOM 1359 C CA . ILE A 1 166 ? -5.247 11.722 6.529 1.00 92.88 166 ILE A CA 1
ATOM 1360 C C . ILE A 1 166 ? -4.145 10.718 6.843 1.00 92.88 166 ILE A C 1
ATOM 1362 O O . ILE A 1 166 ? -3.568 10.124 5.930 1.00 92.88 166 ILE A O 1
ATOM 1366 N N . SER A 1 167 ? -3.884 10.498 8.130 1.00 94.00 167 SER A N 1
ATOM 1367 C CA . SER A 1 167 ? -2.948 9.481 8.600 1.00 94.00 167 SER A CA 1
ATOM 1368 C C . SER A 1 167 ? -3.630 8.510 9.555 1.00 94.00 167 SER A C 1
ATOM 1370 O O . SER A 1 167 ? -4.530 8.868 10.318 1.00 94.00 167 SER A O 1
ATOM 1372 N N . SER A 1 168 ? -3.169 7.259 9.532 1.00 94.50 168 SER A N 1
ATOM 1373 C CA . SER A 1 168 ? -3.630 6.232 10.468 1.00 94.50 168 SER A CA 1
ATOM 1374 C C . SER A 1 168 ? -3.359 6.635 11.924 1.00 94.50 168 SER A C 1
ATOM 1376 O O . SER A 1 168 ? -4.219 6.440 12.774 1.00 94.50 168 SER A O 1
ATOM 1378 N N . THR A 1 169 ? -2.212 7.264 12.201 1.00 93.75 169 THR A N 1
ATOM 1379 C CA . THR A 1 169 ? -1.851 7.768 13.537 1.00 93.75 169 THR A CA 1
ATOM 1380 C C . THR A 1 169 ? -2.865 8.790 14.050 1.00 93.75 169 THR A C 1
ATOM 1382 O O . THR A 1 169 ? -3.423 8.597 15.125 1.00 93.75 169 THR A O 1
ATOM 1385 N N . ALA A 1 170 ? -3.210 9.805 13.249 1.00 95.88 170 ALA A N 1
ATOM 1386 C CA . ALA A 1 170 ? -4.194 10.816 13.643 1.00 95.88 170 ALA A CA 1
ATOM 1387 C C . ALA A 1 170 ? -5.608 10.234 13.830 1.00 95.88 170 ALA A C 1
ATOM 1389 O O . ALA A 1 170 ? -6.409 10.764 14.602 1.00 95.88 170 ALA A O 1
ATOM 1390 N N . ILE A 1 171 ? -5.943 9.151 13.116 1.00 97.31 171 ILE A N 1
ATOM 1391 C CA . ILE A 1 171 ? -7.198 8.416 13.323 1.00 97.31 171 ILE A CA 1
ATOM 1392 C C . ILE A 1 171 ? -7.181 7.712 14.682 1.00 97.31 171 ILE A C 1
ATOM 1394 O O . ILE A 1 171 ? -8.139 7.872 15.434 1.00 97.31 171 ILE A O 1
ATOM 1398 N N . ARG A 1 172 ? -6.105 6.992 15.028 1.00 95.75 172 ARG A N 1
ATOM 1399 C CA . ARG A 1 172 ? -5.978 6.326 16.336 1.00 95.75 172 ARG A CA 1
ATOM 1400 C C . ARG A 1 172 ? -6.045 7.331 17.487 1.00 95.75 172 ARG A C 1
ATOM 1402 O O . ARG A 1 172 ? -6.857 7.165 18.388 1.00 95.75 172 ARG A O 1
ATOM 1409 N N . GLU A 1 173 ? -5.306 8.437 17.398 1.00 95.31 173 GLU A N 1
ATOM 1410 C CA . GLU A 1 173 ? -5.353 9.525 18.389 1.00 95.31 173 GLU A CA 1
ATOM 1411 C C . GLU A 1 173 ? -6.766 10.099 18.567 1.00 95.31 173 GLU A C 1
ATOM 1413 O O . GLU A 1 173 ? -7.199 10.387 19.682 1.00 95.31 173 GLU A O 1
ATOM 1418 N N . ARG A 1 174 ? -7.524 10.255 17.472 1.00 97.19 174 ARG A N 1
ATOM 1419 C CA . ARG A 1 174 ? -8.923 10.695 17.542 1.00 97.19 174 ARG A CA 1
ATOM 1420 C C . ARG A 1 174 ? -9.799 9.702 18.296 1.00 97.19 174 ARG A C 1
ATOM 1422 O O . ARG A 1 174 ? -10.624 10.157 19.086 1.00 97.19 174 ARG A O 1
ATOM 1429 N N . VAL A 1 175 ? -9.626 8.400 18.064 1.00 96.38 175 VAL A N 1
ATOM 1430 C CA . VAL A 1 175 ? -10.387 7.354 18.764 1.00 96.38 175 VAL A CA 1
ATOM 1431 C C . VAL A 1 175 ? -10.124 7.418 20.269 1.00 96.38 175 VAL A C 1
ATOM 1433 O O . VAL A 1 175 ? -11.087 7.520 21.028 1.00 96.38 175 VAL A O 1
ATOM 1436 N N . VAL A 1 176 ? -8.855 7.501 20.688 1.00 95.38 176 VAL A N 1
ATOM 1437 C CA . VAL A 1 176 ? -8.463 7.677 22.102 1.00 95.38 176 VAL A CA 1
ATOM 1438 C C . VAL A 1 176 ? -9.106 8.928 22.714 1.00 95.38 176 VAL A C 1
ATOM 1440 O O . VAL A 1 176 ? -9.620 8.903 23.829 1.00 95.38 176 VAL A O 1
ATOM 1443 N N . MET A 1 177 ? -9.149 10.035 21.967 1.00 96.56 177 MET A N 1
ATOM 1444 C CA . MET A 1 177 ? -9.762 11.293 22.416 1.00 96.56 177 MET A CA 1
ATOM 1445 C C . MET A 1 177 ? -11.303 11.304 22.365 1.00 96.56 177 MET A C 1
ATOM 1447 O O . MET A 1 177 ? -11.904 12.355 22.599 1.00 96.56 177 MET A O 1
ATOM 1451 N N . GLY A 1 178 ? -11.960 10.201 21.988 1.00 96.00 178 GLY A N 1
ATOM 1452 C CA . GLY A 1 178 ? -13.413 10.154 21.793 1.00 96.00 178 GLY A CA 1
ATOM 1453 C C . GLY A 1 178 ? -13.917 11.067 20.665 1.00 96.00 178 GLY A C 1
ATOM 1454 O O . GLY A 1 178 ? -15.091 11.440 20.630 1.00 96.00 178 GLY A O 1
ATOM 1455 N N . LYS A 1 179 ? -13.034 11.470 19.744 1.00 97.62 179 LYS A N 1
ATOM 1456 C CA . LYS A 1 179 ? -13.367 12.300 18.583 1.00 97.62 179 LYS A CA 1
ATOM 1457 C C . LYS A 1 179 ? -13.862 11.423 17.439 1.00 97.62 179 LYS A C 1
ATOM 1459 O O . LYS A 1 179 ? -13.393 10.312 17.219 1.00 97.62 179 LYS A O 1
ATOM 1464 N N . SER A 1 180 ? -14.783 11.970 16.651 1.00 96.94 180 SER A N 1
ATOM 1465 C CA . SER A 1 180 ? -15.299 11.279 15.470 1.00 96.94 180 SER A CA 1
ATOM 1466 C C . SER A 1 180 ? -14.205 11.040 14.424 1.00 96.94 180 SER A C 1
ATOM 1468 O O . SER A 1 180 ? -13.430 11.946 14.102 1.00 96.94 180 SER A O 1
ATOM 1470 N N . ILE A 1 181 ? -14.209 9.833 13.855 1.00 98.19 181 ILE A N 1
ATOM 1471 C CA . ILE A 1 181 ? -13.412 9.435 12.683 1.00 98.19 181 ILE A CA 1
ATOM 1472 C C . ILE A 1 181 ? -14.277 9.265 11.424 1.00 98.19 181 ILE A C 1
ATOM 1474 O O . ILE A 1 181 ? -13.804 8.783 10.392 1.00 98.19 181 ILE A O 1
ATOM 1478 N N . ARG A 1 182 ? -15.557 9.659 11.490 1.00 97.31 182 ARG A N 1
ATOM 1479 C CA . ARG A 1 182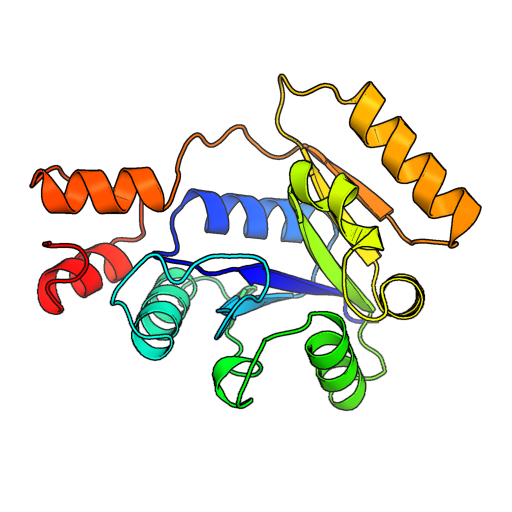 ? -16.474 9.621 10.346 1.00 97.31 182 ARG A CA 1
ATOM 1480 C C . ARG A 1 182 ? -15.890 10.432 9.183 1.00 97.31 182 ARG A C 1
ATOM 1482 O O . ARG A 1 182 ? -15.394 11.536 9.389 1.00 97.31 182 ARG A O 1
ATOM 1489 N N . TYR A 1 183 ? -15.965 9.866 7.977 1.00 97.12 183 TYR A N 1
ATOM 1490 C CA . TYR A 1 183 ? -15.372 10.379 6.731 1.00 97.12 183 TYR A CA 1
ATOM 1491 C C . TYR A 1 183 ? -13.839 10.337 6.644 1.00 97.12 183 TYR A C 1
ATOM 1493 O O . TYR A 1 183 ? -13.293 10.615 5.581 1.00 97.12 183 TYR A O 1
ATOM 1501 N N . LEU A 1 184 ? -13.131 9.936 7.707 1.00 98.12 184 LEU A N 1
ATOM 1502 C CA . LEU A 1 184 ? -11.704 9.598 7.617 1.00 98.12 184 LEU A CA 1
ATOM 1503 C C . LEU A 1 184 ? -11.507 8.140 7.195 1.00 98.12 184 LEU A C 1
ATOM 1505 O O . LEU A 1 184 ? -10.524 7.808 6.538 1.00 98.12 184 LEU A O 1
ATOM 1509 N N . VAL A 1 185 ? -12.471 7.284 7.528 1.00 98.50 185 VAL A N 1
ATOM 1510 C CA . VAL A 1 185 ? -12.567 5.875 7.128 1.00 98.50 185 VAL A CA 1
ATOM 1511 C C . VAL A 1 185 ? -13.944 5.604 6.505 1.00 98.50 185 VAL A C 1
ATOM 1513 O O . VAL A 1 185 ? -14.842 6.447 6.592 1.00 98.50 185 VAL A O 1
ATOM 1516 N N . THR A 1 186 ? -14.130 4.438 5.882 1.00 98.44 186 THR A N 1
ATOM 1517 C CA . THR A 1 186 ? -15.461 4.016 5.413 1.00 98.44 186 THR A CA 1
ATOM 1518 C C . THR A 1 186 ? -16.384 3.741 6.600 1.00 98.44 186 THR A C 1
ATOM 1520 O O . THR A 1 186 ? -15.923 3.424 7.698 1.00 98.44 186 THR A O 1
ATOM 1523 N N . GLU A 1 187 ? -17.701 3.818 6.396 1.00 98.25 187 GLU A N 1
ATOM 1524 C CA . GLU A 1 187 ? -18.654 3.560 7.484 1.00 98.25 187 GLU A CA 1
ATOM 1525 C C . GLU A 1 187 ? -18.517 2.132 8.038 1.00 98.25 187 GLU A C 1
ATOM 1527 O O . GLU A 1 187 ? -18.601 1.938 9.245 1.00 98.25 187 GLU A O 1
ATOM 1532 N N . LYS A 1 188 ? -18.213 1.139 7.192 1.00 98.44 188 LYS A N 1
ATOM 1533 C CA . LYS A 1 188 ? -17.998 -0.250 7.630 1.00 98.44 188 LYS A CA 1
ATOM 1534 C C . LYS A 1 188 ? -16.777 -0.386 8.541 1.00 98.44 188 LYS A C 1
ATOM 1536 O O . LYS A 1 188 ? -16.863 -1.036 9.577 1.00 98.44 188 LYS A O 1
ATOM 1541 N N . VAL A 1 189 ? -15.666 0.277 8.206 1.00 98.50 189 VAL A N 1
ATOM 1542 C CA . VAL A 1 189 ? -14.473 0.317 9.071 1.00 98.50 189 VAL A CA 1
ATOM 1543 C C . VAL A 1 189 ? -14.762 1.069 10.368 1.00 98.50 189 VAL A C 1
ATOM 1545 O O . VAL A 1 189 ? -14.361 0.622 11.437 1.00 98.50 189 VAL A O 1
ATOM 1548 N N . HIS A 1 190 ? -15.494 2.182 10.299 1.00 98.38 190 HIS A N 1
ATOM 1549 C CA . HIS A 1 190 ? -15.896 2.943 11.479 1.00 98.38 190 HIS A CA 1
ATOM 1550 C C . HIS A 1 190 ? -16.733 2.100 12.456 1.00 98.38 190 HIS A C 1
ATOM 1552 O O . HIS A 1 190 ? -16.438 2.092 13.652 1.00 98.38 190 HIS A O 1
ATOM 1558 N N . GLN A 1 191 ? -17.733 1.361 11.959 1.00 98.19 191 GLN A N 1
ATOM 1559 C CA . GLN A 1 191 ? -18.533 0.454 12.788 1.00 98.19 191 GLN A CA 1
ATOM 1560 C C . GLN A 1 191 ? -17.683 -0.682 13.355 1.00 98.19 191 GLN A C 1
ATOM 1562 O O . GLN A 1 191 ? -17.750 -0.938 14.552 1.00 98.19 191 GLN A O 1
ATOM 1567 N N . TYR A 1 192 ? -16.812 -1.285 12.542 1.00 98.25 192 TYR A N 1
ATOM 1568 C CA . TYR A 1 192 ? -15.921 -2.349 13.000 1.00 98.25 192 TYR A CA 1
ATOM 1569 C C . TYR A 1 192 ? -15.010 -1.897 14.151 1.00 98.25 192 TYR A C 1
ATOM 1571 O O . TYR A 1 192 ? -14.935 -2.573 15.174 1.00 98.25 192 TYR A O 1
ATOM 1579 N N . ILE A 1 193 ? -14.372 -0.724 14.030 1.00 97.62 193 ILE A N 1
ATOM 1580 C CA . ILE A 1 193 ? -13.537 -0.134 15.094 1.00 97.62 193 ILE A CA 1
ATOM 1581 C C . ILE A 1 193 ? -14.349 0.048 16.380 1.00 97.62 193 ILE A C 1
ATOM 1583 O O . ILE A 1 193 ? -13.878 -0.299 17.463 1.00 97.62 193 ILE A O 1
ATOM 1587 N N . LYS A 1 194 ? -15.580 0.558 16.266 1.00 96.75 194 LYS A N 1
ATOM 1588 C CA . LYS A 1 194 ? -16.468 0.795 17.408 1.00 96.75 194 LYS A CA 1
ATOM 1589 C C . LYS A 1 194 ? -16.917 -0.506 18.081 1.00 96.75 194 LYS A C 1
ATOM 1591 O O . LYS A 1 194 ? -16.882 -0.596 19.304 1.00 96.75 194 LYS A O 1
ATOM 1596 N N . GLU A 1 195 ? -17.342 -1.496 17.301 1.00 97.19 195 GLU A N 1
ATOM 1597 C CA . GLU A 1 195 ? -17.822 -2.796 17.788 1.00 97.19 195 GLU A CA 1
ATOM 1598 C C . GLU A 1 195 ? -16.711 -3.613 18.449 1.00 97.19 195 GLU A C 1
ATOM 1600 O O . GLU A 1 195 ? -16.941 -4.266 19.465 1.00 97.19 195 GLU A O 1
ATOM 1605 N N . LYS A 1 196 ? -15.503 -3.566 17.881 1.00 96.50 196 LYS A N 1
ATOM 1606 C CA . LYS A 1 196 ? -14.322 -4.269 18.393 1.00 96.50 196 LYS A CA 1
ATOM 1607 C C . LYS A 1 196 ? -13.546 -3.484 19.446 1.00 96.50 196 LYS A C 1
ATOM 1609 O O . LYS A 1 196 ? -12.597 -4.030 19.992 1.00 96.50 196 LYS A O 1
ATOM 1614 N N . GLN A 1 197 ? -13.953 -2.246 19.742 1.00 94.81 197 GLN A N 1
ATOM 1615 C CA . GLN A 1 197 ? -13.291 -1.382 20.723 1.00 94.81 197 GLN A CA 1
ATOM 1616 C C . GLN A 1 197 ? -11.791 -1.178 20.430 1.00 94.81 197 GLN A C 1
ATOM 1618 O O . GLN A 1 197 ? -10.974 -1.099 21.345 1.00 94.81 197 GLN A O 1
ATOM 1623 N N . LEU A 1 198 ? -11.427 -1.093 19.145 1.00 94.44 198 LEU A N 1
ATOM 1624 C CA . LEU A 1 198 ? -10.032 -0.914 18.727 1.00 94.44 198 LEU A CA 1
ATOM 1625 C C . LEU A 1 198 ? -9.548 0.503 19.047 1.00 94.44 198 LEU A C 1
ATOM 1627 O O . LEU A 1 198 ? -10.336 1.449 18.996 1.00 94.44 198 LEU A O 1
ATOM 1631 N N . TYR A 1 199 ? -8.245 0.653 19.301 1.00 93.06 199 TYR A N 1
ATOM 1632 C CA . TYR A 1 199 ? -7.588 1.948 19.528 1.00 93.06 199 TYR A CA 1
ATOM 1633 C C . TYR A 1 199 ? -8.086 2.763 20.742 1.00 93.06 199 TYR A C 1
ATOM 1635 O O . TYR A 1 199 ? -7.901 3.977 20.759 1.00 93.06 199 TYR A O 1
ATOM 1643 N N . LEU A 1 200 ? -8.743 2.150 21.736 1.00 85.50 200 LEU A N 1
ATOM 1644 C CA . LEU A 1 200 ? -9.277 2.851 22.923 1.00 85.50 200 LEU A CA 1
ATOM 1645 C C . LEU A 1 200 ? -8.270 3.040 24.074 1.00 85.50 200 LEU A C 1
ATOM 1647 O O . LEU A 1 200 ? -8.667 3.485 25.152 1.00 85.50 200 LEU A O 1
ATOM 1651 N N . GLU A 1 201 ? -6.999 2.701 23.870 1.00 69.00 201 GLU A N 1
ATOM 1652 C CA . GLU A 1 201 ? -5.938 2.810 24.881 1.00 69.00 201 GLU A CA 1
ATOM 1653 C C . GLU A 1 201 ? -4.974 3.965 24.609 1.00 69.00 201 GLU A C 1
ATOM 1655 O O . GLU A 1 201 ? -4.605 4.162 23.428 1.00 69.00 201 GLU A O 1
#

Sequence (201 aa):
MKKIGIFGGSFNPIHIGHLILAQEVQHQAGLEKVLFIPTNDNPLKEKDTKETVAERYEMTRLAIEDNENFVISDLEIRQPGFSYTIDTVKKLKSIDPKADYCFLCGEDIIFQLERWKDFEELFQLVTFIVTYRPGYDFKKLETEAVRLKQLYDAKIKIFEAPLIDISSTAIRERVVMGKSIRYLVTEKVHQYIKEKQLYLE

Radius of gyration: 16.81 Å; Cα contacts (8 Å, |Δi|>4): 322; chains: 1; bounding box: 41×39×45 Å

Foldseek 3Di:
DAEEEEEEDLPLPPWPVSVQQQVVCCVVVVHQAYEYENAQAAPVDDPPFDDHSVLNQVNVCLQCVVPPRYDYDCVNVPDPDGDAPVVVLVVVCVVPVPYAYEYEDELVCLVCLVVGVPSLVVQVRHAYEYEYEPPDPVVVSVVSVVVCCVPRVGRYDYYYGYDDPADSVVLLVCLCVVHDCPNRGDPSSSVSCVVVVGSND

Solvent-accessible surface area (backbone atoms only — not comparable to full-atom values): 11262 Å² total; per-residue (Å²): 120,55,32,34,34,38,41,68,38,65,36,70,54,50,34,44,49,58,53,53,51,52,52,51,50,32,59,78,70,62,34,69,35,37,37,38,30,42,45,51,39,51,86,91,54,78,89,82,68,89,76,48,59,67,57,30,41,48,37,44,46,56,61,34,73,90,40,90,46,46,42,78,43,62,71,42,62,76,41,86,65,69,52,50,70,46,61,54,51,53,53,50,40,71,75,43,73,68,51,45,40,28,40,49,43,51,60,75,48,67,86,46,44,87,75,40,72,62,33,70,62,39,28,74,67,30,34,40,37,33,34,38,48,85,91,57,68,59,68,61,54,51,51,50,53,51,48,44,29,72,76,59,65,31,44,73,46,80,43,86,42,82,83,61,98,62,53,40,67,63,48,40,54,27,44,51,68,75,41,86,55,81,81,50,29,47,69,57,33,51,49,49,38,63,76,66,58,56,54,68,117